Protein AF-A0A4S4LPN3-F1 (afdb_monomer)

Solvent-accessible surface area (backbone atoms only — not comparable to full-atom values): 10208 Å² total; per-residue (Å²): 136,87,69,95,68,47,37,68,48,79,47,74,40,92,51,98,85,58,69,56,60,71,68,60,44,55,58,39,59,76,31,17,88,43,27,28,34,43,34,41,30,50,56,50,60,43,65,66,49,50,32,54,38,42,59,41,24,56,46,23,29,34,42,35,42,30,38,64,47,86,53,55,87,42,41,51,58,47,31,49,42,55,28,42,68,78,74,64,97,70,76,96,63,73,78,80,28,39,27,46,38,34,24,35,42,34,45,39,66,81,57,60,34,76,81,62,36,58,62,67,64,56,55,22,50,44,40,42,36,49,26,53,21,51,46,32,28,46,50,53,24,53,52,34,60,73,64,47,85,87,60,86,67,57,46,29,62,75,46,79,46,69,54,68,91,38,53,76,61,47,69,79,54,25,46,66,29,40,53,52,42,53,48,50,62,75,80,100

Organism: NCBI:txid1095465

Structure (mmCIF, N/CA/C/O backbone):
data_AF-A0A4S4LPN3-F1
#
_entry.id   AF-A0A4S4LPN3-F1
#
loop_
_atom_site.group_PDB
_atom_site.id
_atom_site.type_symbol
_atom_site.label_atom_id
_atom_site.label_alt_id
_atom_site.label_comp_id
_atom_site.label_asym_id
_atom_site.label_entity_id
_atom_site.label_seq_id
_atom_site.pdbx_PDB_ins_code
_atom_site.Cartn_x
_atom_site.Cartn_y
_atom_site.Cartn_z
_atom_site.occupancy
_atom_site.B_iso_or_equiv
_atom_site.auth_seq_id
_atom_site.auth_comp_id
_atom_site.auth_asym_id
_atom_site.auth_atom_id
_atom_site.pdbx_PDB_model_num
ATOM 1 N N . MET A 1 1 ? -21.842 -19.334 -3.630 1.00 47.12 1 MET A N 1
ATOM 2 C CA . MET A 1 1 ? -21.242 -19.694 -2.327 1.00 47.12 1 MET A CA 1
ATOM 3 C C . MET A 1 1 ? -21.064 -18.397 -1.549 1.00 47.12 1 MET A C 1
ATOM 5 O O . MET A 1 1 ? -20.344 -17.537 -2.030 1.00 47.12 1 MET A O 1
ATOM 9 N N . VAL A 1 2 ? -21.789 -18.187 -0.447 1.00 50.47 2 VAL A N 1
ATOM 10 C CA . VAL A 1 2 ? -21.676 -16.960 0.368 1.00 50.47 2 VAL A CA 1
ATOM 11 C C . VAL A 1 2 ? -20.686 -17.265 1.485 1.00 50.47 2 VAL A C 1
ATOM 13 O O . VAL A 1 2 ? -20.959 -18.134 2.306 1.00 50.47 2 VAL A O 1
ATOM 16 N N . LEU A 1 3 ? -19.518 -16.621 1.487 1.00 60.59 3 LEU A N 1
ATOM 17 C CA . LEU A 1 3 ? -18.543 -16.720 2.576 1.00 60.59 3 LEU A CA 1
ATOM 18 C C . LEU A 1 3 ? -18.841 -15.574 3.550 1.00 60.59 3 LEU A C 1
ATOM 20 O O . LEU A 1 3 ? -18.358 -14.472 3.336 1.00 60.59 3 LEU A O 1
ATOM 24 N N . PRO A 1 4 ? -19.640 -15.758 4.612 1.00 67.44 4 PRO A N 1
ATOM 25 C CA . PRO A 1 4 ? -20.207 -14.621 5.337 1.00 67.44 4 PRO A CA 1
ATOM 26 C C . PRO A 1 4 ? -19.163 -13.721 6.018 1.00 67.44 4 PRO A C 1
ATOM 28 O O . PRO A 1 4 ? -19.506 -12.616 6.430 1.00 67.44 4 PRO A O 1
ATOM 31 N N . ARG A 1 5 ? -17.912 -14.183 6.186 1.00 83.19 5 ARG A N 1
ATOM 32 C CA . ARG A 1 5 ? -16.844 -13.466 6.903 1.00 83.19 5 ARG A CA 1
ATOM 33 C C . ARG A 1 5 ? -15.446 -13.805 6.389 1.00 83.19 5 ARG A C 1
ATOM 35 O O . ARG A 1 5 ? -14.612 -14.301 7.147 1.00 83.19 5 ARG A O 1
ATOM 42 N N . LEU A 1 6 ? -15.171 -13.566 5.109 1.00 89.62 6 LEU A N 1
ATOM 43 C CA . LEU A 1 6 ? -13.798 -13.702 4.624 1.00 89.62 6 LEU A CA 1
ATOM 44 C C . LEU A 1 6 ? -12.925 -12.593 5.235 1.00 89.62 6 LEU A C 1
ATOM 46 O O . LEU A 1 6 ? -13.125 -11.416 4.944 1.00 89.62 6 LEU A O 1
ATOM 50 N N . ARG A 1 7 ? -11.976 -12.977 6.097 1.00 93.62 7 ARG A N 1
ATOM 51 C CA . ARG A 1 7 ? -11.022 -12.054 6.747 1.00 93.62 7 ARG A CA 1
ATOM 52 C C . ARG A 1 7 ? -9.653 -12.039 6.083 1.00 93.62 7 ARG A C 1
ATOM 54 O O . ARG A 1 7 ? -8.922 -11.063 6.213 1.00 93.62 7 ARG A O 1
ATOM 61 N N . MET A 1 8 ? -9.317 -13.108 5.370 1.00 94.31 8 MET A N 1
ATOM 62 C CA . MET A 1 8 ? -8.036 -13.283 4.703 1.00 94.31 8 MET A CA 1
ATOM 63 C C . MET A 1 8 ? -8.269 -13.747 3.276 1.00 94.31 8 MET A C 1
ATOM 65 O O . MET A 1 8 ? -8.940 -14.753 3.059 1.00 94.31 8 MET A O 1
ATOM 69 N N . LEU A 1 9 ? -7.687 -13.026 2.326 1.00 91.56 9 LEU A N 1
ATOM 70 C CA . LEU A 1 9 ? -7.662 -13.406 0.926 1.00 91.56 9 LEU A CA 1
ATOM 71 C C . LEU A 1 9 ? -6.209 -13.455 0.465 1.00 91.56 9 LEU A C 1
ATOM 73 O O . LEU A 1 9 ? -5.482 -12.466 0.558 1.00 91.56 9 LEU A O 1
ATOM 77 N N . LYS A 1 10 ? -5.802 -14.620 -0.034 1.00 90.50 10 LYS A N 1
ATOM 78 C CA . LYS A 1 10 ? -4.519 -14.819 -0.697 1.00 90.50 10 LYS A CA 1
ATOM 79 C C . LYS A 1 10 ? -4.784 -15.191 -2.146 1.00 90.50 10 LYS A C 1
ATOM 81 O O . LYS A 1 10 ? -5.374 -16.235 -2.411 1.00 90.50 10 LYS A O 1
ATOM 86 N N . LEU A 1 11 ? -4.334 -14.341 -3.054 1.00 86.12 11 LEU A N 1
ATOM 87 C CA . LEU A 1 11 ? -4.379 -14.560 -4.489 1.00 86.12 11 LEU A CA 1
ATOM 88 C C . LEU A 1 11 ? -2.951 -14.801 -4.972 1.00 86.12 11 LEU A C 1
ATOM 90 O O . LEU A 1 11 ? -2.046 -14.001 -4.739 1.00 86.12 11 LEU A O 1
ATOM 94 N N . THR A 1 12 ? -2.731 -15.970 -5.564 1.00 83.44 12 THR A N 1
ATOM 95 C CA . THR A 1 12 ? -1.454 -16.355 -6.161 1.00 83.44 12 THR A CA 1
ATOM 96 C C . THR A 1 12 ? -1.752 -16.997 -7.498 1.00 83.44 12 THR A C 1
ATOM 98 O O . THR A 1 12 ? -2.261 -18.115 -7.539 1.00 83.44 12 THR A O 1
ATOM 101 N N . ILE A 1 13 ? -1.487 -16.273 -8.577 1.00 75.06 13 ILE A N 1
ATOM 102 C CA . ILE A 1 13 ? -1.730 -16.736 -9.942 1.00 75.06 13 ILE A CA 1
ATOM 103 C C . ILE A 1 13 ? -0.439 -16.524 -10.703 1.00 75.06 13 ILE A C 1
ATOM 105 O O . ILE A 1 13 ? 0.000 -15.399 -10.815 1.00 75.06 13 ILE A O 1
ATOM 109 N N . GLN A 1 14 ? 0.178 -17.593 -11.192 1.00 70.69 14 GLN A N 1
ATOM 110 C CA . GLN A 1 14 ? 1.392 -17.533 -12.008 1.00 70.69 14 GLN A CA 1
ATOM 111 C C . GLN A 1 14 ? 1.024 -17.891 -13.445 1.00 70.69 14 GLN A C 1
ATOM 113 O O . GLN A 1 14 ? 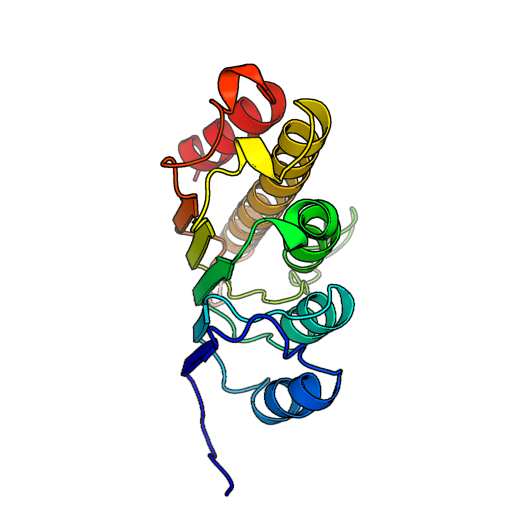1.335 -18.977 -13.925 1.00 70.69 14 GLN A O 1
ATOM 118 N N . VAL A 1 15 ? 0.250 -17.020 -14.093 1.00 68.69 15 VAL A N 1
ATOM 119 C CA . VAL A 1 15 ? -0.204 -17.233 -15.471 1.00 68.69 15 VAL A CA 1
ATOM 120 C C . VAL A 1 15 ? 0.086 -15.968 -16.266 1.00 68.69 15 VAL A C 1
ATOM 122 O O . VAL A 1 15 ? -0.556 -14.946 -16.062 1.00 68.69 15 VAL A O 1
ATOM 125 N N . GLU A 1 16 ? 1.055 -16.056 -17.175 1.00 65.00 16 GLU A N 1
ATOM 126 C CA . GLU A 1 16 ? 1.607 -14.924 -17.940 1.00 65.00 16 GLU A CA 1
ATOM 127 C C . GLU A 1 16 ? 0.614 -14.275 -18.921 1.00 65.00 16 GLU A C 1
ATOM 129 O O . GLU A 1 16 ? 0.875 -13.195 -19.436 1.00 65.00 16 GLU A O 1
ATOM 134 N N . SER A 1 17 ? -0.531 -14.910 -19.182 1.00 67.81 17 SER A N 1
ATOM 135 C CA . SER A 1 17 ? -1.512 -14.480 -20.188 1.00 67.81 17 SER A CA 1
ATOM 136 C C . SER A 1 17 ? -2.891 -14.130 -19.629 1.00 67.81 17 SER A C 1
ATOM 138 O O . SER A 1 17 ? -3.812 -13.853 -20.397 1.00 67.81 17 SER A O 1
ATOM 140 N N . TYR A 1 18 ? -3.065 -14.163 -18.308 1.00 68.94 18 TYR A N 1
ATOM 141 C CA . TYR A 1 18 ? -4.353 -13.905 -17.674 1.00 68.94 18 TYR A CA 1
ATOM 142 C C . TYR A 1 18 ? -4.285 -12.597 -16.905 1.00 68.94 18 TYR A C 1
ATOM 144 O O . TYR A 1 18 ? -3.642 -12.586 -15.870 1.00 68.94 18 TYR A O 1
ATOM 152 N N . SER A 1 19 ? -4.958 -11.536 -17.354 1.00 70.62 19 SER A N 1
ATOM 153 C CA . SER A 1 19 ? -5.180 -10.331 -16.550 1.00 70.62 19 SER A CA 1
ATOM 154 C C . SER A 1 19 ? -6.533 -10.397 -15.851 1.00 70.62 19 SER A C 1
ATOM 156 O O . SER A 1 19 ? -7.526 -10.865 -16.412 1.00 70.62 19 SER A O 1
ATOM 158 N N . TRP A 1 20 ? -6.584 -9.928 -14.606 1.00 74.44 20 TRP A N 1
ATOM 159 C CA . TRP A 1 20 ? -7.866 -9.707 -13.951 1.00 74.44 20 TRP A CA 1
ATOM 160 C C . TRP A 1 20 ? -8.569 -8.515 -14.597 1.00 74.44 20 TRP A C 1
ATOM 162 O O . TRP A 1 20 ? -7.998 -7.428 -14.685 1.00 74.44 20 TRP A O 1
ATOM 172 N N . ASP A 1 21 ? -9.815 -8.715 -15.013 1.00 74.56 21 ASP A N 1
ATOM 173 C CA . ASP A 1 21 ? -10.706 -7.617 -15.370 1.00 74.56 21 ASP A CA 1
ATOM 174 C C . ASP A 1 21 ? -11.340 -6.995 -14.109 1.00 74.56 21 ASP A C 1
ATOM 176 O O . ASP A 1 21 ? -11.152 -7.460 -12.977 1.00 74.56 21 ASP A O 1
ATOM 180 N N . ASP A 1 22 ? -12.145 -5.951 -14.297 1.00 76.81 22 ASP A N 1
ATOM 181 C CA . ASP A 1 22 ? -12.796 -5.229 -13.200 1.00 76.81 22 ASP A CA 1
ATOM 182 C C . ASP A 1 22 ? -13.789 -6.091 -12.398 1.00 76.81 22 ASP A C 1
ATOM 184 O O . ASP A 1 22 ? -14.264 -5.668 -11.339 1.00 76.81 22 ASP A O 1
ATOM 188 N N . SER A 1 23 ? -14.110 -7.315 -12.842 1.00 83.38 23 SER A N 1
ATOM 189 C CA . SER A 1 23 ? -15.002 -8.214 -12.103 1.00 83.38 23 SER A CA 1
ATOM 190 C C . SER A 1 23 ? -14.412 -8.641 -10.756 1.00 83.38 23 SER A C 1
ATOM 192 O O . SER A 1 23 ? -15.174 -8.862 -9.807 1.00 83.38 23 SER A O 1
ATOM 194 N N . ILE A 1 24 ? -13.078 -8.649 -10.604 1.00 83.75 24 ILE A N 1
ATOM 195 C CA . ILE A 1 24 ? -12.428 -8.929 -9.314 1.00 83.75 24 ILE A CA 1
ATOM 196 C C . ILE A 1 24 ? -12.860 -7.925 -8.233 1.00 83.75 24 ILE A C 1
ATOM 198 O O . ILE A 1 24 ? -12.998 -8.281 -7.061 1.00 83.75 24 ILE A O 1
ATOM 202 N N . ASN A 1 25 ? -13.203 -6.692 -8.617 1.00 84.50 25 ASN A N 1
ATOM 203 C CA . ASN A 1 25 ? -13.687 -5.678 -7.685 1.00 84.50 25 ASN A CA 1
ATOM 204 C C . ASN A 1 25 ? -15.025 -6.044 -7.036 1.00 84.50 25 ASN A C 1
ATOM 206 O O . ASN A 1 25 ? -15.320 -5.558 -5.943 1.00 84.50 25 ASN A O 1
ATOM 210 N N . GLN A 1 26 ? -15.821 -6.933 -7.638 1.00 87.56 26 GLN A N 1
ATOM 211 C CA . GLN A 1 26 ? -17.042 -7.445 -7.010 1.00 87.56 26 GLN A CA 1
ATOM 212 C C . GLN A 1 26 ? -16.722 -8.301 -5.778 1.00 87.56 26 GLN A C 1
ATOM 214 O O . GLN A 1 26 ? -17.435 -8.227 -4.776 1.00 87.56 26 GLN A O 1
ATOM 219 N N . VAL A 1 27 ? -15.614 -9.052 -5.813 1.00 87.12 27 VAL A N 1
ATOM 220 C CA . VAL A 1 27 ? -15.113 -9.830 -4.669 1.00 87.12 27 VAL A CA 1
ATOM 221 C C . VAL A 1 27 ? -14.744 -8.885 -3.525 1.00 87.12 27 VAL A C 1
ATOM 223 O O . VAL A 1 27 ? -15.171 -9.088 -2.387 1.00 87.12 27 VAL A O 1
ATOM 226 N N . PHE A 1 28 ? -14.023 -7.804 -3.830 1.00 88.81 28 PHE A N 1
ATOM 227 C CA . PHE A 1 28 ? -13.627 -6.806 -2.834 1.00 88.81 28 PHE A CA 1
ATOM 228 C C . PHE A 1 28 ? -14.803 -6.010 -2.287 1.00 88.81 28 PHE A C 1
ATOM 230 O O . PHE A 1 28 ? -14.865 -5.775 -1.084 1.00 88.81 28 PHE A O 1
ATOM 237 N N . THR A 1 29 ? -15.788 -5.671 -3.117 1.00 89.12 29 THR A N 1
ATOM 238 C CA . THR A 1 29 ? -17.033 -5.061 -2.640 1.00 89.12 29 THR A CA 1
ATOM 239 C C . THR A 1 29 ? -17.770 -5.992 -1.683 1.00 89.12 29 THR A C 1
ATOM 241 O O . THR A 1 29 ? -18.196 -5.550 -0.613 1.00 89.12 29 THR A O 1
ATOM 244 N N . HIS A 1 30 ? -17.884 -7.279 -2.026 1.00 89.31 30 HIS A N 1
ATOM 245 C CA . HIS A 1 30 ? -18.601 -8.256 -1.210 1.00 89.31 30 HIS A CA 1
ATOM 246 C C . HIS A 1 30 ? -17.942 -8.470 0.163 1.00 89.31 30 HIS A C 1
ATOM 248 O O . HIS A 1 30 ? -18.647 -8.610 1.162 1.00 89.31 30 HIS A O 1
ATOM 254 N N . PHE A 1 31 ? -16.607 -8.429 0.234 1.00 90.56 31 PHE A N 1
ATOM 255 C CA . PHE A 1 31 ? -15.846 -8.626 1.476 1.00 90.56 31 PHE A CA 1
ATOM 256 C C . PHE A 1 31 ? -15.289 -7.338 2.106 1.00 90.56 31 PHE A C 1
ATOM 258 O O . PHE A 1 31 ? -14.545 -7.415 3.083 1.00 90.56 31 PHE A O 1
ATOM 265 N N . SER A 1 32 ? -15.665 -6.160 1.603 1.00 89.81 32 SER A N 1
ATOM 266 C CA . SER A 1 32 ? -15.174 -4.838 2.045 1.00 89.81 32 SER A CA 1
ATOM 267 C C . SER A 1 32 ? -15.191 -4.649 3.567 1.00 89.81 32 SER A C 1
ATOM 269 O O . SER A 1 32 ? -14.240 -4.157 4.179 1.00 89.81 32 SER A O 1
ATOM 271 N N . ASN A 1 33 ? -16.263 -5.114 4.208 1.00 87.94 33 ASN A N 1
ATOM 272 C CA . A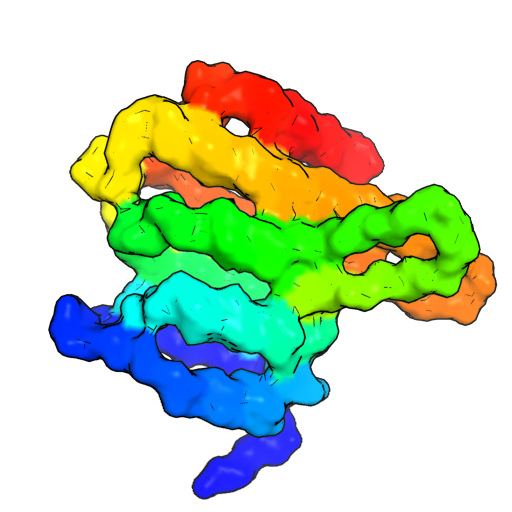SN A 1 33 ? -16.473 -4.955 5.644 1.00 87.94 33 ASN A CA 1
ATOM 273 C C . ASN A 1 33 ? -15.821 -6.045 6.507 1.00 87.94 33 ASN A C 1
ATOM 275 O O . ASN A 1 33 ? -15.837 -5.929 7.731 1.00 87.94 33 ASN A O 1
ATOM 279 N N . THR A 1 34 ? -15.257 -7.096 5.910 1.00 92.06 34 THR A N 1
ATOM 280 C CA . THR A 1 34 ? -14.707 -8.241 6.656 1.00 92.06 34 THR A CA 1
ATOM 281 C C . THR A 1 34 ? -13.236 -8.495 6.379 1.00 92.06 34 THR A C 1
ATOM 283 O O . THR A 1 34 ? -12.569 -9.088 7.224 1.00 92.06 34 THR A O 1
ATOM 286 N N . LEU A 1 35 ? -12.725 -8.071 5.223 1.00 93.31 35 LEU A N 1
ATOM 287 C CA . LEU A 1 35 ? -11.366 -8.375 4.809 1.00 93.31 35 LEU A CA 1
ATOM 288 C C . LEU A 1 35 ? -10.347 -7.540 5.595 1.00 93.31 35 LEU A C 1
ATOM 290 O O . LEU A 1 35 ? -10.373 -6.312 5.581 1.00 93.31 35 LEU A O 1
ATOM 294 N N . GLU A 1 36 ? -9.437 -8.234 6.273 1.00 94.44 36 GLU A N 1
ATOM 295 C CA . GLU A 1 36 ? -8.396 -7.650 7.125 1.00 94.44 36 GLU A CA 1
ATOM 296 C C . GLU A 1 36 ? -6.986 -7.955 6.607 1.00 94.44 36 GLU A C 1
ATOM 298 O O . GLU A 1 36 ? -6.047 -7.205 6.881 1.00 94.44 36 GLU A O 1
ATOM 303 N N . HIS A 1 37 ? -6.831 -9.048 5.859 1.00 94.81 37 HIS A N 1
ATOM 304 C CA . HIS A 1 37 ? -5.559 -9.504 5.318 1.00 94.81 37 HIS A CA 1
ATOM 305 C C . HIS A 1 37 ? -5.688 -9.740 3.819 1.00 94.81 37 HIS A C 1
ATOM 307 O O . HIS A 1 37 ? -6.522 -10.537 3.379 1.00 94.81 37 HIS A O 1
ATOM 313 N N . LEU A 1 38 ? -4.826 -9.081 3.055 1.00 92.50 38 LEU A N 1
ATOM 314 C CA . LEU A 1 38 ? -4.752 -9.225 1.614 1.00 92.50 38 LEU A CA 1
ATOM 315 C C . LEU A 1 38 ? -3.334 -9.607 1.210 1.00 92.50 38 LEU A C 1
ATOM 317 O O . LEU A 1 38 ? -2.361 -8.967 1.605 1.00 92.50 38 LEU A O 1
ATOM 321 N N . THR A 1 39 ? -3.207 -10.674 0.435 1.00 90.75 39 THR A N 1
ATOM 322 C CA . THR A 1 39 ? -1.943 -11.065 -0.181 1.00 90.75 39 THR A CA 1
ATOM 323 C C . THR A 1 39 ? -2.148 -11.261 -1.667 1.00 90.75 39 THR A C 1
ATOM 325 O O . THR A 1 39 ? -2.970 -12.082 -2.065 1.00 90.75 39 THR A O 1
ATOM 328 N N . PHE A 1 40 ? -1.361 -10.548 -2.461 1.00 85.69 40 PHE A N 1
ATOM 329 C CA . PHE A 1 40 ? -1.227 -10.753 -3.893 1.00 85.69 40 PHE A CA 1
ATOM 330 C C . PHE A 1 40 ? 0.171 -11.244 -4.202 1.00 85.69 40 PHE A C 1
ATOM 332 O O . PHE A 1 40 ? 1.147 -10.660 -3.743 1.00 85.69 40 PHE A O 1
ATOM 339 N N . ALA A 1 41 ? 0.251 -12.329 -4.959 1.00 82.19 41 ALA A N 1
ATOM 340 C CA . ALA A 1 41 ? 1.493 -12.851 -5.494 1.00 82.19 41 ALA A CA 1
ATOM 341 C C . ALA A 1 41 ? 1.310 -13.155 -6.984 1.00 82.19 41 ALA A C 1
ATOM 343 O O . ALA A 1 41 ? 0.365 -13.860 -7.350 1.00 82.19 41 ALA A O 1
ATOM 344 N N . TYR A 1 42 ? 2.190 -12.621 -7.830 1.00 75.81 42 TYR A N 1
ATOM 345 C CA . TYR A 1 42 ? 2.254 -12.869 -9.277 1.00 75.81 42 TYR A CA 1
ATOM 346 C C . TYR A 1 42 ? 0.969 -12.557 -10.059 1.00 75.81 42 TYR A C 1
ATOM 348 O O . TYR A 1 42 ? 0.860 -12.903 -11.225 1.00 75.81 42 TYR A O 1
ATOM 356 N N . SER A 1 43 ? -0.015 -11.914 -9.431 1.00 70.12 43 SER A N 1
ATOM 357 C CA . SER A 1 43 ? -1.346 -11.732 -10.002 1.00 70.12 43 SER A CA 1
ATOM 358 C C . SER A 1 43 ? -1.395 -10.410 -10.768 1.00 70.12 43 SER A C 1
ATOM 360 O O . SER A 1 43 ? -1.342 -9.365 -10.117 1.00 70.12 43 SER A O 1
ATOM 362 N N . PRO A 1 44 ? -1.525 -10.428 -12.102 1.00 71.56 44 PRO A N 1
ATOM 363 C CA . PRO A 1 44 ? -1.604 -9.207 -12.897 1.00 71.56 44 PRO A CA 1
ATOM 364 C C . PRO A 1 44 ? -2.977 -8.555 -12.697 1.00 71.56 44 PRO A C 1
ATOM 366 O O . PRO A 1 44 ? -3.994 -8.950 -13.276 1.00 71.56 44 PRO A O 1
ATOM 369 N N . LEU A 1 45 ? -3.013 -7.581 -11.795 1.00 74.69 45 LEU A N 1
ATOM 370 C CA . LEU A 1 45 ? -4.109 -6.631 -11.671 1.00 74.69 45 LEU A CA 1
ATOM 371 C C . LEU A 1 45 ? -3.801 -5.443 -12.574 1.00 74.69 45 LEU A C 1
ATOM 373 O O . LEU A 1 45 ? -2.667 -4.971 -12.587 1.00 74.69 45 LEU A O 1
ATOM 377 N N . SER A 1 46 ? -4.805 -4.918 -13.272 1.00 78.81 46 SER A N 1
ATOM 378 C CA . SER A 1 46 ? -4.660 -3.588 -13.860 1.00 78.81 46 SER A CA 1
ATOM 379 C C . SER A 1 46 ? -4.466 -2.544 -12.753 1.00 78.81 46 SER A C 1
ATOM 381 O O . SER A 1 46 ? -4.976 -2.705 -11.636 1.00 78.81 46 SER A O 1
ATOM 383 N N . ARG A 1 47 ? -3.783 -1.441 -13.078 1.00 80.19 47 ARG A N 1
ATOM 384 C CA . ARG A 1 47 ? -3.631 -0.267 -12.205 1.00 80.19 47 ARG A CA 1
ATOM 385 C C . ARG A 1 47 ? -4.948 0.151 -11.550 1.00 80.19 47 ARG A C 1
ATOM 387 O O . ARG A 1 47 ? -5.053 0.221 -10.327 1.00 80.19 47 ARG A O 1
ATOM 394 N N . GLN A 1 48 ? -5.978 0.353 -12.375 1.00 83.38 48 GLN A N 1
ATOM 395 C CA . GLN A 1 48 ? -7.295 0.792 -11.921 1.00 83.38 48 GLN A CA 1
ATOM 396 C C . GLN A 1 48 ? -7.946 -0.233 -10.988 1.00 83.38 48 GLN A C 1
ATOM 398 O O . GLN A 1 48 ? -8.498 0.147 -9.958 1.00 83.38 48 GLN A O 1
ATOM 403 N N . ALA A 1 49 ? -7.851 -1.531 -11.299 1.00 82.88 49 ALA A N 1
ATOM 404 C CA . ALA A 1 49 ? -8.399 -2.572 -10.437 1.00 82.88 49 ALA A CA 1
ATOM 405 C C . ALA A 1 49 ? -7.686 -2.616 -9.077 1.00 82.88 49 ALA A C 1
ATOM 407 O O . ALA A 1 49 ? -8.342 -2.791 -8.051 1.00 82.88 49 ALA A O 1
ATOM 408 N N . ALA A 1 50 ? -6.365 -2.406 -9.043 1.00 84.38 50 ALA A N 1
ATOM 409 C CA . ALA A 1 50 ? -5.608 -2.327 -7.798 1.00 84.38 50 ALA A CA 1
ATOM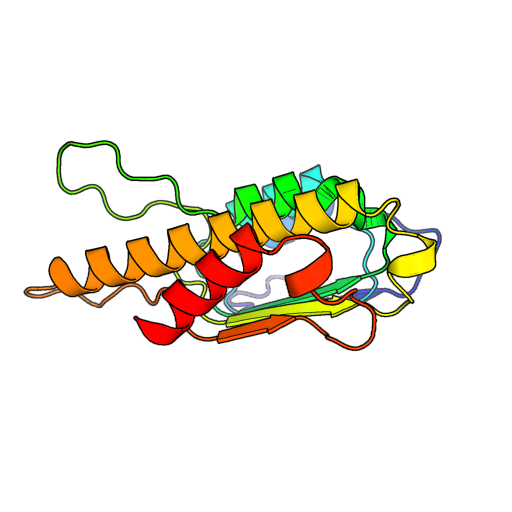 410 C C . ALA A 1 50 ? -6.029 -1.116 -6.944 1.00 84.38 50 ALA A C 1
ATOM 412 O O . ALA A 1 50 ? -6.301 -1.273 -5.751 1.00 84.38 50 ALA A O 1
ATOM 413 N N . VAL A 1 51 ? -6.147 0.070 -7.548 1.00 87.19 51 VAL A N 1
ATOM 414 C CA . VAL A 1 51 ? -6.589 1.299 -6.864 1.00 87.19 51 VAL A CA 1
ATOM 415 C C . VAL A 1 51 ? -8.024 1.165 -6.344 1.00 87.19 51 VAL A C 1
ATOM 417 O O . VAL A 1 51 ? -8.290 1.418 -5.165 1.00 87.19 51 VAL A O 1
ATOM 420 N N . ASP A 1 52 ? -8.953 0.707 -7.183 1.00 87.88 52 ASP A N 1
ATOM 421 C CA . ASP A 1 52 ? -10.359 0.508 -6.814 1.00 87.88 52 ASP A CA 1
ATOM 422 C C . ASP A 1 52 ? -10.517 -0.494 -5.676 1.00 87.88 52 ASP A C 1
ATOM 424 O O . ASP A 1 52 ? -11.305 -0.278 -4.750 1.00 87.88 52 ASP A O 1
ATOM 428 N N . MET A 1 53 ? -9.761 -1.589 -5.733 1.00 88.69 53 MET A N 1
ATOM 429 C CA . MET A 1 53 ? -9.707 -2.572 -4.667 1.00 88.69 53 MET A CA 1
ATOM 430 C C . MET A 1 53 ? -9.257 -1.927 -3.358 1.00 88.69 53 MET A C 1
ATOM 432 O O . MET A 1 53 ? -9.947 -2.076 -2.351 1.00 88.69 53 MET A O 1
ATOM 436 N N . LEU A 1 54 ? -8.123 -1.219 -3.345 1.00 89.50 54 LEU A N 1
ATOM 437 C CA . LEU A 1 54 ? -7.601 -0.597 -2.126 1.00 89.50 54 LEU A CA 1
ATOM 438 C C . LEU A 1 54 ? -8.612 0.392 -1.538 1.00 89.50 54 LEU A C 1
ATOM 440 O O . LEU A 1 54 ? -8.914 0.324 -0.347 1.00 89.50 54 LEU A O 1
ATOM 444 N N . ASN A 1 55 ? -9.269 1.194 -2.370 1.00 88.75 55 ASN A N 1
ATOM 445 C CA . ASN A 1 55 ? -10.308 2.121 -1.922 1.00 88.75 55 ASN A CA 1
ATOM 446 C C . ASN A 1 55 ? -11.528 1.437 -1.270 1.00 88.75 55 ASN A C 1
ATOM 448 O O . ASN A 1 55 ? -12.240 2.058 -0.480 1.00 88.75 55 ASN A O 1
ATOM 452 N N . ARG A 1 56 ? -11.766 0.147 -1.538 1.00 89.62 56 ARG A N 1
ATOM 453 C CA . ARG A 1 56 ? -12.918 -0.620 -1.025 1.00 89.62 56 ARG A CA 1
ATOM 454 C C . ARG A 1 56 ? -12.631 -1.418 0.245 1.00 89.62 56 ARG A C 1
ATOM 456 O O . ARG A 1 56 ? -13.530 -2.104 0.729 1.00 89.62 56 ARG A O 1
ATOM 463 N N . LEU A 1 57 ? -11.420 -1.355 0.802 1.00 90.69 57 LEU A N 1
ATOM 464 C CA . LEU A 1 57 ? -11.000 -2.203 1.926 1.00 90.69 57 LEU A CA 1
ATOM 465 C C . LEU A 1 57 ? -10.738 -1.404 3.219 1.00 90.69 57 LEU A C 1
ATOM 467 O O . LEU A 1 57 ? -9.595 -1.316 3.682 1.00 90.69 57 LEU A O 1
ATOM 471 N N . PRO A 1 58 ? -11.776 -0.841 3.869 1.00 88.75 58 PRO A N 1
ATOM 472 C CA . PRO A 1 58 ? -11.617 -0.008 5.065 1.00 88.75 58 PRO A CA 1
ATOM 473 C C . PRO A 1 58 ? -11.109 -0.778 6.296 1.00 88.75 58 PRO A C 1
ATOM 475 O O . PRO A 1 58 ? -10.605 -0.178 7.246 1.00 88.75 58 PRO A O 1
ATOM 478 N N . ASN A 1 59 ? -11.241 -2.108 6.307 1.00 89.69 59 ASN A N 1
ATOM 479 C CA . ASN A 1 59 ? -10.790 -2.953 7.413 1.00 89.69 59 ASN A CA 1
ATOM 480 C C . ASN A 1 59 ? -9.422 -3.601 7.189 1.00 89.69 59 ASN A C 1
ATOM 482 O O . ASN A 1 59 ? -8.965 -4.330 8.070 1.00 89.69 59 ASN A O 1
ATOM 486 N N . LEU A 1 60 ? -8.759 -3.313 6.065 1.00 91.94 60 LEU A N 1
ATOM 487 C CA . LEU A 1 60 ? -7.453 -3.874 5.747 1.00 91.94 60 LEU A CA 1
ATOM 488 C C . LEU A 1 60 ? -6.419 -3.468 6.803 1.00 91.94 60 LEU A C 1
ATOM 490 O O . LEU A 1 60 ? -6.228 -2.285 7.070 1.00 91.94 60 LEU A O 1
ATOM 494 N N . ARG A 1 61 ? -5.760 -4.466 7.393 1.00 92.75 61 ARG A N 1
ATOM 495 C CA . ARG A 1 61 ? -4.700 -4.321 8.404 1.00 92.75 61 ARG A CA 1
ATOM 496 C C . ARG A 1 61 ? -3.348 -4.780 7.894 1.00 92.75 61 ARG A C 1
ATOM 498 O O . ARG A 1 61 ? -2.325 -4.236 8.300 1.00 92.75 61 ARG A O 1
ATOM 505 N N . ASN A 1 62 ? -3.356 -5.799 7.041 1.00 94.12 62 ASN A N 1
ATOM 506 C CA . ASN A 1 62 ? -2.159 -6.434 6.520 1.00 94.12 62 ASN A CA 1
ATOM 507 C C . ASN A 1 62 ? -2.265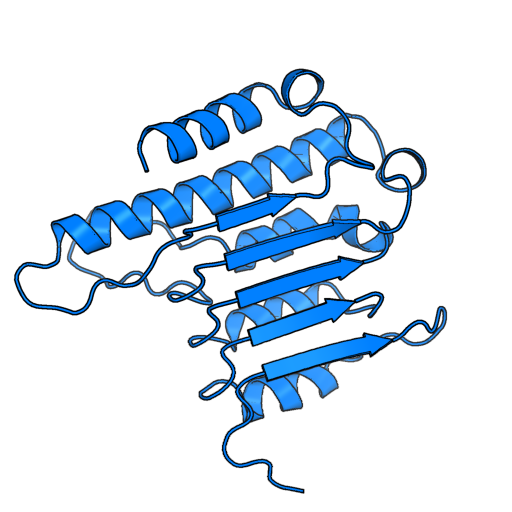 -6.532 5.006 1.00 94.12 62 ASN A C 1
ATOM 509 O O . ASN A 1 62 ? -3.210 -7.132 4.491 1.00 94.12 62 ASN A O 1
ATOM 513 N N . MET A 1 63 ? -1.268 -5.997 4.319 1.00 93.00 63 MET A N 1
ATOM 514 C CA . MET A 1 63 ? -1.129 -6.107 2.880 1.00 93.00 63 MET A CA 1
ATOM 515 C C . MET A 1 63 ? 0.233 -6.704 2.553 1.00 93.00 63 MET A C 1
ATOM 517 O O . MET A 1 63 ? 1.258 -6.255 3.059 1.00 93.00 63 MET A O 1
ATOM 521 N N . SER A 1 64 ? 0.240 -7.710 1.690 1.00 90.62 64 SER A N 1
ATOM 522 C CA . SER A 1 64 ? 1.457 -8.219 1.073 1.00 90.62 64 SER A CA 1
ATOM 523 C C . SER A 1 64 ? 1.267 -8.216 -0.431 1.00 90.62 64 SER A C 1
ATOM 525 O O . SER A 1 64 ? 0.328 -8.828 -0.933 1.00 90.62 64 SER A O 1
ATOM 527 N N . PHE A 1 65 ? 2.165 -7.554 -1.138 1.00 86.12 65 PHE A N 1
ATOM 528 C CA . PHE A 1 65 ? 2.226 -7.571 -2.584 1.00 86.12 65 PHE A CA 1
ATOM 529 C C . PHE A 1 65 ? 3.544 -8.203 -3.011 1.00 86.12 65 PHE A C 1
ATOM 531 O O . PHE A 1 65 ? 4.603 -7.858 -2.492 1.00 86.12 65 PHE A O 1
ATOM 538 N N . SER A 1 66 ? 3.455 -9.165 -3.913 1.00 80.38 66 SER A N 1
ATOM 539 C CA . SER A 1 66 ? 4.573 -9.784 -4.600 1.00 80.38 66 SER A CA 1
ATOM 540 C C . SER A 1 66 ? 4.208 -9.810 -6.074 1.00 80.38 66 SER A C 1
ATOM 542 O O . SER A 1 66 ? 3.208 -10.412 -6.454 1.00 80.38 66 SER A O 1
ATOM 544 N N . GLY A 1 67 ? 4.950 -9.097 -6.903 1.00 68.00 67 GLY A N 1
ATOM 545 C CA . GLY A 1 67 ? 4.595 -8.934 -8.307 1.00 68.00 67 GLY A CA 1
ATOM 546 C C . GLY A 1 67 ? 5.815 -8.898 -9.199 1.00 68.00 67 GLY A C 1
ATOM 547 O O . GLY A 1 67 ? 6.948 -8.818 -8.718 1.00 68.00 67 GLY A O 1
ATOM 548 N N . ARG A 1 68 ? 5.533 -8.974 -10.498 1.00 61.88 68 ARG A N 1
ATOM 549 C CA . ARG A 1 68 ? 6.498 -8.673 -11.547 1.00 61.88 68 ARG A CA 1
ATOM 550 C C . ARG A 1 68 ? 6.653 -7.151 -11.652 1.00 61.88 68 ARG A C 1
ATOM 552 O O . ARG A 1 68 ? 5.884 -6.386 -11.064 1.00 61.88 68 ARG A O 1
ATOM 559 N N . SER A 1 69 ? 7.708 -6.730 -12.327 1.00 55.62 69 SER A N 1
ATOM 560 C CA . SER A 1 69 ? 8.134 -5.333 -12.458 1.00 55.62 69 SER A CA 1
ATOM 561 C C . SER A 1 69 ? 7.288 -4.523 -13.437 1.00 55.62 69 SER A C 1
ATOM 563 O O . SER A 1 69 ? 7.440 -3.312 -13.499 1.00 55.62 69 SER A O 1
ATOM 565 N N . ASP A 1 70 ? 6.355 -5.148 -14.149 1.00 54.47 70 ASP A N 1
ATOM 566 C CA . ASP A 1 70 ? 5.406 -4.487 -15.050 1.00 54.47 70 ASP A CA 1
ATOM 567 C C . ASP A 1 70 ? 4.508 -3.456 -14.346 1.00 54.47 70 ASP A C 1
ATOM 569 O O . ASP A 1 70 ? 4.069 -2.492 -14.965 1.00 54.47 70 ASP A O 1
ATOM 573 N N . LEU A 1 71 ? 4.300 -3.596 -13.034 1.00 54.28 71 LEU A N 1
ATOM 574 C CA . LEU A 1 71 ? 3.594 -2.608 -12.211 1.00 54.28 71 LEU A CA 1
ATOM 575 C C . LEU A 1 71 ? 4.467 -1.424 -11.767 1.00 54.28 71 LEU A C 1
ATOM 577 O O . LEU A 1 71 ? 3.974 -0.549 -11.063 1.00 54.28 71 LEU A O 1
ATOM 581 N N . ALA A 1 72 ? 5.751 -1.379 -12.130 1.00 55.22 72 ALA A N 1
ATOM 582 C CA . ALA A 1 72 ? 6.696 -0.337 -11.722 1.00 55.22 72 ALA A CA 1
ATOM 583 C C . ALA A 1 72 ? 6.201 1.092 -11.979 1.00 55.22 72 ALA A C 1
ATOM 585 O O . ALA A 1 72 ? 6.270 1.937 -11.087 1.00 55.22 72 ALA A O 1
ATOM 586 N N . GLU A 1 73 ? 5.671 1.332 -13.179 1.00 62.16 73 GLU A N 1
ATOM 587 C CA . GLU A 1 73 ? 5.141 2.634 -13.608 1.00 62.16 73 GLU A CA 1
ATOM 588 C C . GLU A 1 73 ? 3.829 3.001 -12.893 1.00 62.16 73 GLU A C 1
ATOM 590 O O . GLU A 1 73 ? 3.429 4.163 -12.860 1.00 62.16 73 GLU A O 1
ATOM 595 N N . ASP A 1 74 ? 3.177 2.016 -12.276 1.00 74.06 74 ASP A N 1
ATOM 596 C CA . ASP A 1 74 ? 1.842 2.120 -11.690 1.00 74.06 74 ASP A CA 1
ATOM 597 C C . ASP A 1 74 ? 1.880 2.374 -10.176 1.00 74.06 74 ASP A C 1
ATOM 599 O O . ASP A 1 74 ? 0.847 2.646 -9.553 1.00 74.06 74 ASP A O 1
ATOM 603 N N . TRP A 1 75 ? 3.062 2.281 -9.556 1.00 79.75 75 TRP A N 1
ATOM 604 C CA . TRP A 1 75 ? 3.179 2.360 -8.102 1.00 79.75 75 TRP A CA 1
ATOM 605 C C . TRP A 1 75 ? 2.864 3.728 -7.530 1.00 79.75 75 TRP A C 1
ATOM 607 O O . TRP A 1 75 ? 2.413 3.769 -6.391 1.00 79.75 75 TRP A O 1
ATOM 617 N N . ASP A 1 76 ? 3.047 4.820 -8.271 1.00 82.75 76 ASP A N 1
ATOM 618 C CA . ASP A 1 76 ? 2.667 6.147 -7.774 1.00 82.75 76 ASP A CA 1
ATOM 619 C C . ASP A 1 76 ? 1.167 6.198 -7.441 1.00 82.75 76 ASP A C 1
ATOM 621 O O . ASP A 1 76 ? 0.778 6.565 -6.334 1.00 82.75 76 ASP A O 1
ATOM 625 N N . GLU A 1 77 ? 0.315 5.688 -8.333 1.00 85.31 77 GLU A N 1
ATOM 626 C CA . GLU A 1 77 ? -1.132 5.642 -8.105 1.00 85.31 77 GLU A CA 1
ATOM 627 C C . GLU A 1 77 ? -1.521 4.640 -7.010 1.00 85.31 77 GLU A C 1
ATOM 629 O O . GLU A 1 77 ? -2.378 4.935 -6.173 1.00 85.31 77 GLU A O 1
ATOM 634 N N . ILE A 1 78 ? -0.874 3.470 -6.965 1.00 86.62 78 ILE A N 1
ATOM 635 C CA . ILE A 1 78 ? -1.128 2.459 -5.925 1.00 86.62 78 ILE A CA 1
ATOM 636 C C . ILE A 1 78 ? -0.728 2.994 -4.542 1.00 86.62 78 ILE A C 1
ATOM 638 O O . ILE A 1 78 ? -1.477 2.851 -3.574 1.00 86.62 78 ILE A O 1
ATOM 642 N N . LEU A 1 79 ? 0.441 3.627 -4.427 1.00 88.50 79 LEU A N 1
ATOM 643 C CA . LEU A 1 79 ? 0.925 4.239 -3.189 1.00 88.50 79 LEU A CA 1
ATOM 644 C C . LEU A 1 79 ? 0.105 5.482 -2.832 1.00 88.50 79 LEU A C 1
ATOM 646 O O . LEU A 1 79 ? -0.174 5.707 -1.653 1.00 88.50 79 LEU A O 1
ATOM 650 N N . GLY A 1 80 ? -0.370 6.229 -3.827 1.00 88.12 80 GLY A N 1
ATOM 651 C CA . GLY A 1 80 ? -1.351 7.299 -3.675 1.00 88.12 80 GLY A CA 1
ATOM 652 C C . GLY A 1 80 ? -2.660 6.796 -3.062 1.00 88.12 80 GLY A C 1
ATOM 653 O O . GLY A 1 80 ? -3.136 7.363 -2.081 1.00 88.12 80 GLY A O 1
ATOM 654 N N . ALA A 1 81 ? -3.181 5.659 -3.533 1.00 87.19 81 ALA A N 1
ATOM 655 C CA . ALA A 1 81 ? -4.347 4.987 -2.952 1.00 87.19 81 ALA A CA 1
ATOM 656 C C . ALA A 1 81 ? -4.088 4.411 -1.549 1.00 87.19 81 ALA A C 1
ATOM 658 O O . ALA A 1 81 ? -5.023 4.036 -0.852 1.00 87.19 81 ALA A O 1
ATOM 659 N N . LEU A 1 82 ? -2.833 4.339 -1.105 1.00 88.69 82 LEU A N 1
ATOM 660 C CA . LEU A 1 82 ? -2.461 4.009 0.270 1.00 88.69 82 LEU A CA 1
ATOM 661 C C . LEU A 1 82 ? -2.093 5.252 1.088 1.00 88.69 82 LEU A C 1
ATOM 663 O O . LEU A 1 82 ? -1.822 5.122 2.281 1.00 88.69 82 LEU A O 1
ATOM 667 N N . THR A 1 83 ? -2.061 6.437 0.495 1.00 88.69 83 THR A N 1
ATOM 668 C CA . THR A 1 83 ? -1.701 7.676 1.179 1.00 88.69 83 THR A CA 1
ATOM 669 C C . THR A 1 83 ? -2.941 8.249 1.852 1.00 88.69 83 THR A C 1
ATOM 671 O O . THR A 1 83 ? -4.000 8.387 1.242 1.00 88.69 83 THR A O 1
ATOM 674 N N . LEU A 1 84 ? -2.839 8.578 3.140 1.00 84.19 84 LEU A N 1
ATOM 675 C CA . LEU A 1 84 ? -3.940 9.229 3.843 1.00 84.19 84 LEU A CA 1
ATOM 676 C C . LEU A 1 84 ? -4.008 10.693 3.374 1.00 84.19 84 LEU A C 1
ATOM 678 O O . LEU A 1 84 ? -2.974 11.373 3.368 1.00 84.19 84 LEU A O 1
ATOM 682 N N . PRO A 1 85 ? -5.189 11.198 2.980 1.00 72.81 85 PRO A N 1
ATOM 683 C CA . PRO A 1 85 ? -5.330 12.596 2.612 1.00 72.81 85 PRO A CA 1
ATOM 684 C C . PRO A 1 85 ? -4.986 13.457 3.828 1.00 72.81 85 PRO A C 1
ATOM 686 O O . PRO A 1 85 ? -5.464 13.202 4.936 1.00 72.81 85 PRO A O 1
ATOM 689 N N . SER A 1 86 ? -4.133 14.467 3.636 1.00 60.97 86 SER A N 1
ATOM 690 C CA . SER A 1 86 ? -3.848 15.424 4.703 1.00 60.97 86 SER A CA 1
A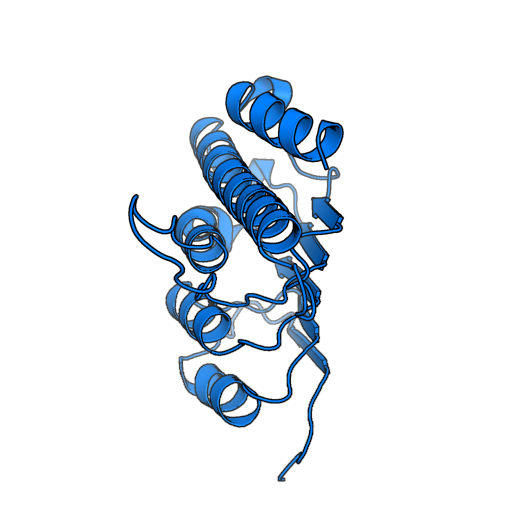TOM 691 C C . SER A 1 86 ? -5.155 16.113 5.074 1.00 60.97 86 SER A C 1
ATOM 693 O O . SER A 1 86 ? -5.765 16.764 4.226 1.00 60.97 86 SER A O 1
ATOM 695 N N . ALA A 1 87 ? -5.575 15.995 6.334 1.00 52.69 87 ALA A N 1
ATOM 696 C CA . ALA A 1 87 ? -6.632 16.843 6.860 1.00 52.69 87 ALA A CA 1
ATOM 697 C C . ALA A 1 87 ? -6.176 18.293 6.655 1.00 52.69 87 ALA A C 1
ATOM 699 O O . ALA A 1 87 ? -5.134 18.704 7.173 1.00 52.69 87 ALA A O 1
ATOM 700 N N . GLY A 1 88 ? -6.882 19.032 5.800 1.00 45.81 88 GLY A N 1
ATOM 701 C CA . GLY A 1 88 ? -6.629 20.454 5.615 1.00 45.81 88 GLY A CA 1
ATOM 702 C C . GLY A 1 88 ? -6.706 21.166 6.965 1.00 45.81 88 GLY A C 1
ATOM 703 O O . GLY A 1 88 ? -7.418 20.724 7.865 1.00 45.81 88 GLY A O 1
ATOM 704 N N . ASN A 1 89 ? -5.945 22.249 7.115 1.00 42.19 89 ASN A N 1
ATOM 705 C CA . ASN A 1 89 ? -5.931 23.082 8.316 1.00 42.19 89 ASN A CA 1
ATOM 706 C C . ASN A 1 89 ? -7.359 23.512 8.702 1.00 42.19 89 ASN A C 1
ATOM 708 O O . ASN A 1 89 ? -7.870 24.496 8.173 1.00 42.19 89 ASN A O 1
ATOM 712 N N . GLY A 1 90 ? -8.001 22.789 9.619 1.00 41.97 90 GLY A N 1
ATOM 713 C CA . GLY A 1 90 ? -9.311 23.155 10.149 1.00 41.97 90 GLY A CA 1
ATOM 714 C C . GLY A 1 90 ? -10.185 21.955 10.502 1.00 41.97 90 GLY A C 1
ATOM 715 O O . GLY A 1 90 ? -10.789 21.352 9.627 1.00 41.97 90 GLY A O 1
ATOM 716 N N . ASN A 1 91 ? -10.313 21.714 11.808 1.00 41.19 91 ASN A N 1
ATOM 717 C CA . ASN A 1 91 ? -11.324 20.896 12.489 1.00 41.19 91 ASN A CA 1
ATOM 718 C C . ASN A 1 91 ? -11.333 19.380 12.230 1.00 41.19 91 ASN A C 1
ATOM 720 O O . ASN A 1 91 ? -11.807 18.910 11.206 1.00 41.19 91 ASN A O 1
ATOM 724 N N . GLU A 1 92 ? -10.898 18.638 13.258 1.00 46.47 92 GLU A N 1
ATOM 725 C CA . GLU A 1 92 ? -11.430 17.346 13.743 1.00 46.47 92 GLU A CA 1
ATOM 726 C C . GLU A 1 92 ? -12.106 16.400 12.732 1.00 46.47 92 GLU A C 1
ATOM 728 O O . GLU A 1 92 ? -13.147 15.802 13.012 1.00 46.47 92 GLU A O 1
ATOM 733 N N . GLN A 1 93 ? -11.515 16.192 11.560 1.00 43.81 93 GLN A N 1
ATOM 734 C CA . GLN A 1 93 ? -11.977 15.157 10.650 1.00 43.81 93 GLN A CA 1
ATOM 735 C C . GLN A 1 93 ? -11.062 13.951 10.749 1.00 43.81 93 GLN A C 1
ATOM 737 O O . GLN A 1 93 ? -9.901 13.967 10.350 1.00 43.81 93 GLN A O 1
ATOM 742 N N . SER A 1 94 ? -11.651 12.909 11.344 1.00 50.47 94 SER A N 1
ATOM 743 C CA . SER A 1 94 ? -11.232 11.513 11.283 1.00 50.47 94 SER A CA 1
ATOM 744 C C . SER A 1 94 ? -10.456 11.250 10.002 1.00 50.47 94 SER A C 1
ATOM 746 O O . SER A 1 94 ? -10.961 11.542 8.916 1.00 50.47 94 SER A O 1
ATOM 748 N N . VAL A 1 95 ? -9.253 10.694 10.141 1.00 53.28 95 VAL A N 1
ATOM 749 C CA . VAL A 1 95 ? -8.409 10.268 9.025 1.00 53.28 95 VAL A CA 1
ATOM 750 C C . VAL A 1 95 ? -9.204 9.262 8.181 1.00 53.28 95 VAL A C 1
ATOM 752 O O . VAL A 1 95 ? -9.231 8.066 8.460 1.00 53.28 95 VAL A O 1
ATOM 755 N N . SER A 1 96 ? -9.934 9.770 7.191 1.00 58.69 96 SER A N 1
ATOM 756 C CA . SER A 1 96 ? -10.840 9.025 6.315 1.00 58.69 96 SER A CA 1
ATOM 757 C C . SER A 1 96 ? -10.133 8.776 4.992 1.00 58.69 96 SER A C 1
ATOM 759 O O . SER A 1 96 ? -10.582 9.161 3.920 1.00 58.69 96 SER A O 1
ATOM 761 N N . GLY A 1 97 ? -8.954 8.167 5.093 1.00 65.31 97 GLY A N 1
ATOM 762 C CA . GLY A 1 97 ? -8.251 7.642 3.935 1.00 65.31 97 GLY A CA 1
ATOM 763 C C . GLY A 1 97 ? -8.698 6.216 3.616 1.00 65.31 97 GLY A C 1
ATOM 764 O O . GLY A 1 97 ? -9.260 5.535 4.483 1.00 65.31 97 GLY A O 1
ATOM 765 N N . PRO A 1 98 ? -8.427 5.734 2.398 1.00 71.56 98 PRO A N 1
ATOM 766 C CA . PRO A 1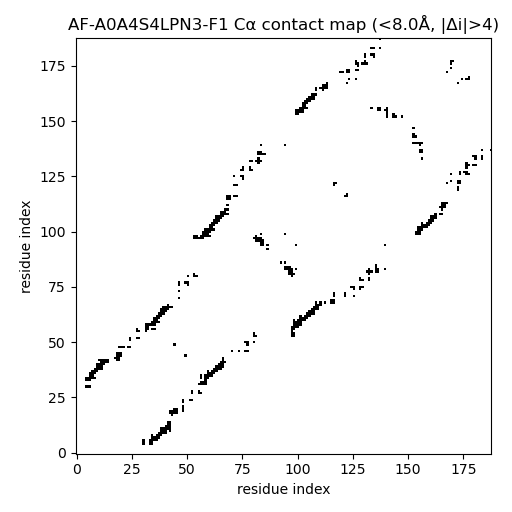 98 ? -8.491 4.310 2.097 1.00 71.56 98 PRO A CA 1
ATOM 767 C C . PRO A 1 98 ? -7.622 3.513 3.087 1.00 71.56 98 PRO A C 1
ATOM 769 O O . PRO A 1 98 ? -6.504 3.895 3.442 1.00 71.56 98 PRO A O 1
ATOM 772 N N . ASN A 1 99 ? -8.163 2.399 3.587 1.00 84.50 99 ASN A N 1
ATOM 773 C CA . ASN A 1 99 ? -7.470 1.491 4.515 1.00 84.50 99 ASN A CA 1
ATOM 774 C C . ASN A 1 99 ? -6.929 2.193 5.783 1.00 84.50 99 ASN A C 1
ATOM 776 O O . ASN A 1 99 ? -5.726 2.121 6.072 1.00 84.50 99 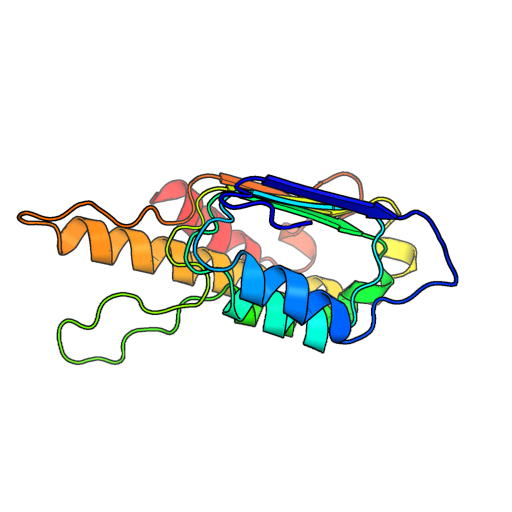ASN A O 1
ATOM 780 N N . PRO A 1 100 ? -7.783 2.852 6.588 1.00 83.56 100 PRO A N 1
ATOM 781 C CA . PRO A 1 100 ? -7.318 3.599 7.755 1.00 83.56 100 PRO A CA 1
ATOM 782 C C . PRO A 1 100 ? -6.652 2.694 8.801 1.00 83.56 100 PRO A C 1
ATOM 784 O O . PRO A 1 100 ? -5.861 3.168 9.601 1.00 83.56 100 PRO A O 1
ATOM 787 N N . LYS A 1 101 ? -6.940 1.385 8.789 1.00 86.81 101 LYS A N 1
ATOM 788 C CA . LYS A 1 101 ? -6.423 0.402 9.753 1.00 86.81 101 LYS A CA 1
ATOM 789 C C . LYS A 1 101 ? -5.159 -0.333 9.289 1.00 86.81 101 LYS A C 1
ATOM 791 O O . LYS A 1 101 ? -4.753 -1.281 9.965 1.00 86.81 101 LYS A O 1
ATOM 796 N N . LEU A 1 102 ? -4.577 0.034 8.142 1.00 89.81 102 LEU A N 1
ATOM 797 C CA . LEU A 1 102 ? -3.413 -0.668 7.600 1.00 89.81 102 LEU A CA 1
ATOM 798 C C . LEU A 1 102 ? -2.199 -0.443 8.508 1.00 89.81 102 LEU A C 1
ATOM 800 O O . LEU A 1 102 ? -1.674 0.665 8.602 1.00 89.81 102 LEU A O 1
ATOM 804 N N . ALA A 1 103 ? -1.744 -1.527 9.131 1.00 89.69 103 ALA A N 1
ATOM 805 C CA . ALA A 1 103 ? -0.640 -1.537 10.081 1.00 89.69 103 ALA A CA 1
ATOM 806 C C . ALA A 1 103 ? 0.611 -2.212 9.506 1.00 89.69 103 ALA A C 1
ATOM 808 O O . ALA A 1 103 ? 1.730 -1.838 9.852 1.00 89.69 103 ALA A O 1
ATOM 809 N N . HIS A 1 104 ? 0.443 -3.191 8.617 1.00 92.00 104 HIS A N 1
ATOM 810 C CA . HIS A 1 104 ? 1.553 -3.963 8.073 1.00 92.00 104 HIS A CA 1
ATOM 811 C C . HIS A 1 104 ? 1.495 -3.992 6.552 1.00 92.00 104 HIS A C 1
ATOM 813 O O . HIS A 1 104 ? 0.482 -4.382 5.966 1.00 92.00 104 HIS A O 1
ATOM 819 N N . MET A 1 105 ? 2.604 -3.614 5.926 1.00 91.88 105 MET A N 1
ATOM 820 C CA . MET A 1 105 ? 2.761 -3.628 4.480 1.00 91.88 105 MET A CA 1
ATOM 821 C C . MET A 1 105 ? 4.046 -4.356 4.105 1.00 91.88 105 MET A C 1
ATOM 823 O O . MET A 1 105 ? 5.112 -4.086 4.655 1.00 91.88 105 MET A O 1
ATOM 827 N N . ARG A 1 106 ? 3.940 -5.285 3.160 1.00 90.81 106 ARG A N 1
ATOM 828 C CA . ARG A 1 106 ? 5.070 -5.990 2.565 1.00 90.81 106 ARG A CA 1
ATOM 829 C C . ARG A 1 106 ? 5.030 -5.813 1.056 1.00 90.81 106 ARG A C 1
ATOM 831 O O . ARG A 1 106 ? 4.045 -6.198 0.436 1.00 90.81 106 ARG A O 1
ATOM 838 N N . LEU A 1 107 ? 6.105 -5.279 0.494 1.00 86.62 107 LEU A N 1
ATOM 839 C CA . LEU A 1 107 ? 6.369 -5.234 -0.936 1.00 86.62 107 LEU A CA 1
ATOM 840 C C . LEU A 1 107 ? 7.559 -6.143 -1.234 1.00 86.62 107 LEU A C 1
ATOM 842 O O . LEU A 1 107 ? 8.656 -5.953 -0.699 1.00 86.62 107 LEU A O 1
ATOM 846 N N . ASP A 1 108 ? 7.313 -7.171 -2.034 1.00 81.94 108 ASP A N 1
ATOM 847 C CA . ASP A 1 108 ? 8.312 -8.131 -2.481 1.00 81.94 108 ASP A CA 1
ATOM 848 C C . ASP A 1 108 ? 8.377 -8.144 -4.004 1.00 81.94 108 ASP A C 1
ATOM 850 O O . ASP A 1 108 ? 7.363 -8.000 -4.685 1.00 81.94 108 ASP A O 1
ATOM 854 N N . TRP A 1 109 ? 9.572 -8.355 -4.528 1.00 75.88 109 TRP A N 1
ATOM 855 C CA . TRP A 1 109 ? 9.846 -8.320 -5.956 1.00 75.88 109 TRP A CA 1
ATOM 856 C C . TRP A 1 109 ? 10.472 -9.652 -6.326 1.00 75.88 109 TRP A C 1
ATOM 858 O O . TRP A 1 109 ? 11.364 -10.128 -5.623 1.00 75.88 109 TRP A O 1
ATOM 868 N N . SER A 1 110 ? 9.938 -10.309 -7.352 1.00 63.03 110 SER A N 1
ATOM 869 C CA . SER A 1 110 ? 10.382 -11.654 -7.731 1.00 63.03 110 SER A CA 1
ATOM 870 C C . SER A 1 110 ? 11.537 -11.667 -8.727 1.00 63.03 110 SER A C 1
ATOM 872 O O . SER A 1 110 ? 12.198 -12.694 -8.857 1.00 63.03 110 SER A O 1
ATOM 874 N N . GLU A 1 111 ? 11.765 -10.555 -9.421 1.00 62.25 111 GLU A N 1
ATOM 875 C CA . GLU A 1 111 ? 12.763 -10.404 -10.481 1.00 62.25 111 GLU A CA 1
ATOM 876 C C . GLU A 1 111 ? 13.625 -9.162 -10.203 1.00 62.25 111 GLU A C 1
ATOM 878 O O . GLU A 1 111 ? 13.231 -8.291 -9.417 1.00 62.25 111 GLU A O 1
ATOM 883 N N . ASP A 1 112 ? 14.820 -9.113 -10.803 1.00 54.88 112 ASP A N 1
ATOM 884 C CA . ASP A 1 112 ? 15.710 -7.952 -10.737 1.00 54.88 112 ASP A CA 1
ATOM 885 C C . ASP A 1 112 ? 14.979 -6.731 -11.305 1.00 54.88 112 ASP A C 1
ATOM 887 O O . ASP A 1 112 ? 14.844 -6.548 -12.511 1.00 54.88 112 ASP A O 1
ATOM 891 N N . ILE A 1 113 ? 14.525 -5.863 -10.401 1.00 52.31 113 ILE A N 1
ATOM 892 C CA . ILE A 1 113 ? 13.949 -4.544 -10.693 1.00 52.31 113 ILE A CA 1
ATOM 893 C C . ILE A 1 113 ? 14.842 -3.754 -11.649 1.00 52.31 113 ILE A C 1
ATOM 895 O O . ILE A 1 113 ? 14.343 -2.919 -12.385 1.00 52.31 113 ILE A O 1
ATOM 899 N N . THR A 1 114 ? 16.149 -4.016 -11.667 1.00 52.22 114 THR A N 1
ATOM 900 C CA . THR A 1 114 ? 17.097 -3.317 -12.534 1.00 52.22 114 THR A CA 1
ATOM 901 C C . THR A 1 114 ? 16.906 -3.582 -14.025 1.00 52.22 114 THR A C 1
ATOM 903 O O . THR A 1 114 ? 17.369 -2.760 -14.813 1.00 52.22 114 THR A O 1
ATOM 906 N N . ASP A 1 115 ? 16.248 -4.681 -14.413 1.00 51.69 115 ASP A N 1
ATOM 907 C CA . ASP A 1 115 ? 16.104 -5.058 -15.826 1.00 51.69 115 ASP A CA 1
ATOM 908 C C . ASP A 1 115 ? 14.765 -4.607 -16.435 1.00 51.69 115 ASP A C 1
ATOM 910 O O . ASP A 1 115 ? 14.690 -4.371 -17.640 1.00 51.69 115 ASP A O 1
ATOM 914 N N . GLU A 1 116 ? 13.722 -4.428 -15.618 1.00 52.12 116 GLU A N 1
ATOM 915 C CA . GLU A 1 116 ? 12.368 -4.081 -16.086 1.00 52.12 116 GLU A CA 1
ATOM 916 C C . GLU A 1 116 ? 11.817 -2.770 -15.495 1.00 52.12 116 GLU A C 1
ATOM 918 O O . GLU A 1 116 ? 10.981 -2.124 -16.127 1.00 52.12 116 GLU A O 1
ATOM 923 N N . ILE A 1 117 ? 12.300 -2.315 -14.331 1.00 56.22 117 ILE A N 1
ATOM 924 C CA . ILE A 1 117 ? 12.008 -0.969 -13.823 1.00 56.22 117 ILE A CA 1
ATOM 925 C C . ILE A 1 117 ? 13.078 -0.058 -14.404 1.00 56.22 117 ILE A C 1
ATOM 927 O O . ILE A 1 117 ? 14.234 -0.085 -13.986 1.00 56.22 117 ILE A O 1
ATOM 931 N N . GLY A 1 118 ? 12.678 0.702 -15.423 1.00 60.50 118 GLY A N 1
ATOM 932 C CA . GLY A 1 118 ? 13.509 1.671 -16.126 1.00 60.50 118 GLY A CA 1
ATOM 933 C C . GLY A 1 118 ? 14.322 2.578 -15.204 1.00 60.50 118 GLY A C 1
ATOM 934 O O . GLY A 1 118 ? 14.074 2.630 -14.012 1.00 60.50 118 GLY A O 1
ATOM 935 N N . THR A 1 119 ? 15.313 3.233 -15.809 1.00 73.00 119 THR A N 1
ATOM 936 C CA . THR A 1 119 ? 16.107 4.396 -15.363 1.00 73.00 119 THR A CA 1
ATOM 937 C C . THR A 1 119 ? 16.114 4.769 -13.866 1.00 73.00 119 THR A C 1
ATOM 939 O O . THR A 1 119 ? 15.113 4.761 -13.163 1.00 73.00 119 THR A O 1
ATOM 942 N N . ASP A 1 120 ? 17.248 5.268 -13.368 1.00 78.62 120 ASP A N 1
ATOM 943 C CA . ASP A 1 120 ? 17.349 5.775 -11.983 1.00 78.62 120 ASP A CA 1
ATOM 944 C C . ASP A 1 120 ? 16.221 6.753 -11.589 1.00 78.62 120 ASP A C 1
ATOM 946 O O . ASP A 1 120 ? 15.821 6.802 -10.430 1.00 78.62 120 ASP A O 1
ATOM 950 N N . GLU A 1 121 ? 15.652 7.457 -12.570 1.00 81.38 121 GLU A N 1
ATOM 951 C CA . GLU A 1 121 ? 14.469 8.306 -12.440 1.00 81.38 121 GLU A CA 1
ATOM 952 C C . GLU A 1 121 ? 13.199 7.557 -11.994 1.00 81.38 121 GLU A C 1
ATOM 954 O O . GLU A 1 121 ? 12.565 7.979 -11.030 1.00 81.38 121 GLU A O 1
ATOM 959 N N . ASN A 1 122 ? 12.835 6.429 -12.612 1.00 78.75 122 ASN A N 1
ATOM 960 C CA . ASN A 1 122 ? 11.629 5.682 -12.222 1.00 78.75 122 ASN A CA 1
ATOM 961 C C . ASN A 1 122 ? 11.774 5.076 -10.822 1.00 78.75 122 ASN A C 1
ATOM 963 O O . ASN A 1 122 ? 10.829 5.073 -10.030 1.00 78.75 122 ASN A O 1
ATOM 967 N N . ILE A 1 123 ? 12.978 4.601 -10.490 1.00 80.25 123 ILE A N 1
ATOM 968 C CA . ILE A 1 123 ? 13.287 4.106 -9.146 1.00 80.25 123 ILE A CA 1
ATOM 969 C C . ILE A 1 123 ? 13.173 5.251 -8.126 1.00 80.25 123 ILE A C 1
ATOM 971 O O . ILE A 1 123 ? 12.613 5.062 -7.043 1.00 80.25 123 ILE A O 1
ATOM 975 N N . ALA A 1 124 ? 13.660 6.447 -8.469 1.00 84.25 124 ALA A N 1
ATOM 976 C CA . ALA A 1 124 ? 13.537 7.621 -7.614 1.00 84.25 124 ALA A CA 1
ATOM 977 C C . ALA A 1 124 ? 12.072 8.036 -7.397 1.00 84.25 124 ALA A C 1
ATOM 979 O O . ALA A 1 124 ? 11.681 8.284 -6.254 1.00 84.25 124 ALA A O 1
ATOM 980 N N . LEU A 1 125 ? 11.249 8.033 -8.453 1.00 85.19 125 LEU A N 1
ATOM 981 C CA . LEU A 1 125 ? 9.811 8.322 -8.378 1.00 85.19 125 LEU A CA 1
ATOM 982 C C . LEU A 1 125 ? 9.075 7.332 -7.470 1.00 85.19 125 LEU A C 1
ATOM 984 O O . LEU A 1 125 ? 8.312 7.753 -6.598 1.00 85.19 125 LEU A O 1
ATOM 988 N N . PHE A 1 126 ? 9.357 6.030 -7.601 1.00 85.69 126 PHE A N 1
ATOM 989 C CA . PHE A 1 126 ? 8.817 5.017 -6.692 1.00 85.69 126 PHE A CA 1
ATOM 990 C C . PHE A 1 126 ? 9.150 5.351 -5.234 1.00 85.69 126 PHE A C 1
ATOM 992 O O . PHE A 1 126 ? 8.266 5.368 -4.375 1.00 85.69 126 PHE A O 1
ATOM 999 N N . TYR A 1 127 ? 10.423 5.630 -4.939 1.00 87.50 127 TYR A N 1
ATOM 1000 C CA . TYR A 1 127 ? 10.847 5.916 -3.572 1.00 87.50 127 TYR A CA 1
ATOM 1001 C C . TYR 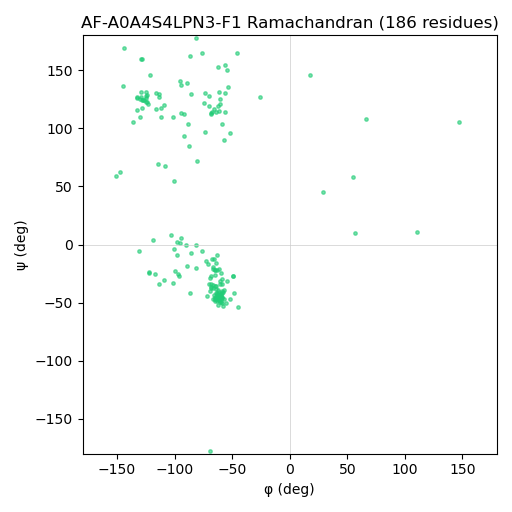A 1 127 ? 10.238 7.198 -3.023 1.00 87.50 127 TYR A C 1
ATOM 1003 O O . TYR A 1 127 ? 9.888 7.238 -1.843 1.00 87.50 127 TYR A O 1
ATOM 1011 N N . GLN A 1 128 ? 10.067 8.215 -3.862 1.00 90.00 128 GLN A N 1
ATOM 1012 C CA . GLN A 1 128 ? 9.400 9.450 -3.485 1.00 90.00 128 GLN A CA 1
ATOM 1013 C C . GLN A 1 128 ? 7.937 9.193 -3.100 1.00 90.00 128 GLN A C 1
ATOM 1015 O O . GLN A 1 128 ? 7.534 9.537 -1.987 1.00 90.00 128 GLN A O 1
ATOM 1020 N N . ALA A 1 129 ? 7.167 8.514 -3.956 1.00 89.38 129 ALA A N 1
ATOM 1021 C CA . ALA A 1 129 ? 5.779 8.148 -3.667 1.00 89.38 129 ALA A CA 1
ATOM 1022 C C . ALA A 1 129 ? 5.671 7.280 -2.399 1.00 89.38 129 ALA A C 1
ATOM 1024 O O . ALA A 1 129 ? 4.799 7.476 -1.546 1.00 89.38 129 ALA A O 1
ATOM 1025 N N . PHE A 1 130 ? 6.611 6.349 -2.226 1.00 89.44 130 PHE A N 1
ATOM 1026 C CA . PHE A 1 130 ? 6.675 5.466 -1.067 1.00 89.44 130 PHE A CA 1
ATOM 1027 C C . PHE A 1 130 ? 6.966 6.231 0.228 1.00 89.44 130 PHE A C 1
ATOM 1029 O O . PHE A 1 130 ? 6.298 6.006 1.241 1.00 89.44 130 PHE A O 1
ATOM 1036 N N . GLY A 1 131 ? 7.912 7.172 0.187 1.00 90.94 131 GLY A N 1
ATOM 1037 C CA . GLY A 1 131 ? 8.227 8.073 1.291 1.00 90.94 131 GLY A CA 1
ATOM 1038 C C . GLY A 1 131 ? 7.027 8.927 1.694 1.00 90.94 131 GLY A C 1
ATOM 1039 O O . GLY A 1 131 ? 6.679 8.969 2.876 1.00 90.94 131 GLY A O 1
ATOM 1040 N N . THR A 1 132 ? 6.329 9.523 0.722 1.00 91.75 132 THR A N 1
ATOM 1041 C CA . THR A 1 132 ? 5.103 10.306 0.952 1.00 91.75 132 THR A CA 1
ATOM 1042 C C . THR A 1 132 ? 4.000 9.480 1.612 1.00 91.75 132 THR A C 1
ATOM 1044 O O . THR A 1 132 ? 3.385 9.939 2.580 1.00 91.75 132 THR A O 1
ATOM 1047 N N . MET A 1 133 ? 3.770 8.251 1.146 1.00 91.81 133 MET A N 1
ATOM 1048 C CA . MET A 1 133 ? 2.782 7.347 1.736 1.00 91.81 133 MET A CA 1
ATOM 1049 C C . MET A 1 133 ? 3.134 6.994 3.190 1.00 91.81 133 MET A C 1
ATOM 1051 O O . MET A 1 133 ? 2.278 7.098 4.077 1.00 91.81 133 MET A O 1
ATOM 1055 N N . ILE A 1 134 ? 4.397 6.636 3.458 1.00 91.12 134 ILE A N 1
ATOM 1056 C CA . ILE A 1 134 ? 4.886 6.332 4.813 1.00 91.12 134 ILE A CA 1
ATOM 1057 C C . ILE A 1 134 ? 4.716 7.541 5.732 1.00 91.12 134 ILE A C 1
ATOM 1059 O O . ILE A 1 134 ? 4.156 7.403 6.821 1.00 91.12 134 ILE A O 1
ATOM 1063 N N . GLU A 1 135 ? 5.157 8.724 5.301 1.00 90.00 135 GLU A N 1
ATOM 1064 C CA . GLU A 1 135 ? 5.056 9.941 6.104 1.00 90.00 135 GLU A CA 1
ATOM 1065 C C . GLU A 1 135 ? 3.599 10.287 6.412 1.00 90.00 135 GLU A C 1
ATOM 1067 O O . GLU A 1 135 ? 3.268 10.601 7.556 1.00 90.00 135 GLU A O 1
ATOM 1072 N N . SER A 1 136 ? 2.710 10.188 5.422 1.00 87.88 136 SER A N 1
ATOM 1073 C CA . SER A 1 136 ? 1.278 10.416 5.611 1.00 87.88 136 SER A CA 1
ATOM 1074 C C . SER A 1 136 ? 0.693 9.489 6.685 1.00 87.88 136 SER A C 1
ATOM 1076 O O . SER A 1 136 ? 0.020 9.951 7.614 1.00 87.88 136 SER A O 1
ATOM 1078 N N . ARG A 1 137 ? 1.007 8.188 6.632 1.00 86.94 137 ARG A N 1
ATOM 1079 C CA . ARG A 1 137 ? 0.534 7.218 7.633 1.00 86.94 137 ARG A CA 1
ATOM 1080 C C . ARG A 1 137 ? 1.160 7.433 9.010 1.00 86.94 137 ARG A C 1
ATOM 1082 O O . ARG A 1 137 ? 0.468 7.273 10.018 1.00 86.94 137 ARG A O 1
ATOM 1089 N N . TRP A 1 138 ? 2.431 7.822 9.070 1.00 86.25 138 TRP A N 1
ATOM 1090 C CA . TRP A 1 138 ? 3.107 8.177 10.318 1.00 86.25 138 TRP A CA 1
ATOM 1091 C C . TRP A 1 138 ? 2.478 9.422 10.967 1.00 86.25 138 TRP A C 1
ATOM 1093 O O . TRP A 1 138 ? 2.125 9.384 12.149 1.00 86.25 138 TRP A O 1
ATOM 1103 N N . ARG A 1 139 ? 2.219 10.486 10.191 1.00 83.69 139 ARG A N 1
ATOM 1104 C CA . ARG A 1 139 ? 1.525 11.696 10.670 1.00 83.69 139 ARG A CA 1
ATOM 1105 C C . ARG A 1 139 ? 0.111 11.382 11.143 1.00 83.69 139 ARG A C 1
ATOM 1107 O O . ARG A 1 139 ? -0.277 11.828 12.221 1.00 83.69 139 ARG A O 1
ATOM 1114 N N . GLY A 1 140 ? -0.637 10.583 10.378 1.00 78.62 140 GLY A N 1
ATOM 1115 C CA . GLY A 1 140 ? -1.982 10.144 10.757 1.00 78.62 140 GLY A CA 1
ATOM 1116 C C . GLY A 1 140 ? -1.998 9.417 12.104 1.00 78.62 140 GLY A C 1
ATOM 1117 O O . GLY A 1 140 ? -2.875 9.661 12.931 1.00 78.62 140 GLY A O 1
ATOM 1118 N N . ARG A 1 141 ? -0.978 8.593 12.379 1.00 78.19 141 ARG A N 1
ATOM 1119 C CA . ARG A 1 141 ? -0.800 7.935 13.681 1.00 78.19 141 ARG A CA 1
ATOM 1120 C C . ARG A 1 141 ? -0.544 8.931 14.807 1.00 78.19 141 ARG A C 1
ATOM 1122 O O . ARG A 1 141 ? -1.196 8.837 15.842 1.00 78.19 141 ARG A O 1
ATOM 1129 N N . LEU A 1 142 ? 0.380 9.877 14.622 1.00 76.00 142 LEU A N 1
ATOM 1130 C CA . LEU A 1 142 ? 0.672 10.896 15.636 1.00 76.00 142 LEU A CA 1
ATOM 1131 C C . LEU A 1 142 ? -0.560 11.740 15.966 1.00 76.00 142 LEU A C 1
ATOM 1133 O O . LEU A 1 142 ? -0.847 11.994 17.134 1.00 76.00 142 LEU A O 1
ATOM 1137 N N . GLN A 1 143 ? -1.315 12.141 14.943 1.00 73.81 143 GLN A N 1
ATOM 1138 C CA . GLN A 1 143 ? -2.563 12.877 15.123 1.00 73.81 143 GLN A CA 1
ATOM 1139 C C . GLN A 1 143 ? -3.601 12.048 15.884 1.00 73.81 143 GLN A C 1
ATOM 1141 O O . GLN A 1 143 ? -4.226 12.569 16.804 1.00 73.81 143 GLN A O 1
ATOM 1146 N N . ALA A 1 144 ? -3.745 10.759 15.561 1.00 69.00 144 ALA A N 1
ATOM 1147 C CA . ALA A 1 144 ? -4.648 9.864 16.279 1.00 69.00 144 ALA A CA 1
ATOM 1148 C C . ALA A 1 144 ? -4.261 9.718 17.759 1.00 69.00 144 ALA A C 1
ATOM 1150 O O . ALA A 1 144 ? -5.132 9.835 18.615 1.00 69.00 144 ALA A O 1
ATOM 1151 N N . VAL A 1 145 ? -2.970 9.531 18.065 1.00 66.31 145 VAL A N 1
ATOM 1152 C CA . VAL A 1 145 ? -2.455 9.444 19.446 1.00 66.31 145 VAL A CA 1
ATOM 1153 C C . VAL A 1 145 ? -2.752 10.726 20.227 1.00 66.31 145 VAL A C 1
ATOM 1155 O O . VAL A 1 145 ? -3.253 10.656 21.349 1.00 66.31 145 VAL A O 1
ATOM 1158 N N . ASN A 1 146 ? -2.515 11.890 19.617 1.00 62.09 146 ASN A N 1
ATOM 1159 C CA . ASN A 1 146 ? -2.755 13.191 20.244 1.00 62.09 146 ASN A CA 1
ATOM 1160 C C . ASN A 1 146 ? -4.250 13.503 20.432 1.00 62.09 146 ASN A C 1
ATOM 1162 O O . ASN A 1 146 ? -4.611 14.211 21.369 1.00 62.09 146 ASN A O 1
ATOM 1166 N N . ALA A 1 147 ? -5.120 12.975 19.566 1.00 60.66 147 ALA A N 1
ATOM 1167 C CA . ALA A 1 147 ? -6.569 13.157 19.648 1.00 60.66 147 ALA A CA 1
ATOM 1168 C C . ALA A 1 147 ? -7.249 12.209 20.655 1.00 60.66 147 ALA A C 1
ATOM 1170 O O . ALA A 1 147 ? -8.361 12.480 21.108 1.00 60.66 147 ALA A O 1
ATOM 1171 N N . THR A 1 148 ? -6.611 11.097 21.036 1.00 53.94 148 THR A N 1
ATOM 1172 C CA . THR A 1 148 ? -7.201 10.106 21.950 1.00 53.94 148 THR A CA 1
ATOM 1173 C C . THR A 1 148 ? -7.098 10.488 23.429 1.00 53.94 148 THR A C 1
ATOM 1175 O O . THR A 1 148 ? -6.438 9.824 24.222 1.00 53.94 148 THR A O 1
ATOM 1178 N N . ILE A 1 149 ? -7.881 11.490 23.833 1.00 49.38 149 ILE A N 1
ATOM 1179 C CA . ILE A 1 149 ? -8.538 11.488 25.147 1.00 49.38 149 ILE A CA 1
ATOM 1180 C C . ILE A 1 149 ? -9.877 10.747 24.953 1.00 49.38 149 ILE A C 1
ATOM 1182 O O . ILE 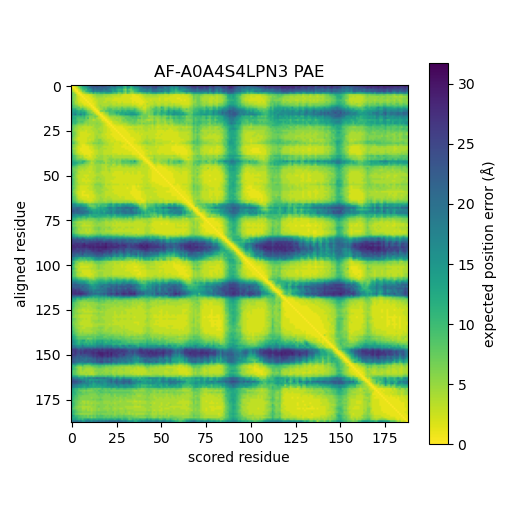A 1 149 ? -10.903 11.359 24.682 1.00 49.38 149 ILE A O 1
ATOM 1186 N N . GLY A 1 150 ? -9.866 9.406 25.029 1.00 44.75 150 GLY A N 1
ATOM 1187 C CA . GLY A 1 150 ? -11.094 8.597 25.183 1.00 44.75 150 GLY A CA 1
ATOM 1188 C C . GLY A 1 150 ? -11.573 7.709 24.017 1.00 44.75 150 GLY A C 1
ATOM 1189 O O . GLY A 1 150 ? -12.670 7.166 24.114 1.00 44.75 150 GLY A O 1
ATOM 1190 N N . GLY A 1 151 ? -10.793 7.497 22.949 1.00 44.66 151 GLY A N 1
ATOM 1191 C CA . GLY A 1 151 ? -11.161 6.610 21.826 1.00 44.66 151 GLY A CA 1
ATOM 1192 C C . GLY A 1 151 ? -10.084 5.577 21.470 1.00 44.66 151 GLY A C 1
ATOM 1193 O O . GLY A 1 151 ? -8.921 5.750 21.812 1.00 44.66 151 GLY A O 1
ATOM 1194 N N . LEU A 1 152 ? -10.458 4.486 20.788 1.00 47.56 152 LEU A N 1
ATOM 1195 C CA . LEU A 1 152 ? -9.513 3.493 20.251 1.00 47.56 152 LEU A CA 1
ATOM 1196 C C . LEU A 1 152 ? -8.653 4.133 19.149 1.00 47.56 152 LEU A C 1
ATOM 1198 O O . LEU A 1 152 ? -9.183 4.529 18.111 1.00 47.56 152 LEU A O 1
ATOM 1202 N N . ALA A 1 153 ? -7.339 4.209 19.371 1.00 54.50 153 ALA A N 1
ATOM 1203 C CA . ALA A 1 153 ? -6.379 4.706 18.391 1.00 54.50 153 ALA A CA 1
ATOM 1204 C C . ALA A 1 153 ? -6.486 3.917 17.076 1.00 54.50 153 ALA A C 1
ATOM 1206 O O . ALA A 1 153 ? -6.475 2.683 17.067 1.00 54.50 153 ALA A O 1
ATOM 1207 N N . VAL A 1 154 ? -6.585 4.631 15.955 1.00 56.53 154 VAL A N 1
ATOM 1208 C CA . VAL A 1 154 ? -6.455 4.026 14.629 1.00 56.53 154 VAL A CA 1
ATOM 1209 C C . VAL A 1 154 ? -4.984 3.628 14.463 1.00 56.53 154 VAL A C 1
ATOM 1211 O O . VAL A 1 154 ? -4.121 4.504 14.560 1.00 56.53 154 VAL A O 1
ATOM 1214 N N . PRO A 1 155 ? -4.655 2.337 14.268 1.00 61.03 155 PRO A N 1
ATOM 1215 C CA . PRO A 1 155 ? -3.270 1.934 14.097 1.00 61.03 155 PRO A CA 1
ATOM 1216 C C . PRO A 1 155 ? -2.768 2.479 12.760 1.00 61.03 155 PRO A C 1
ATOM 1218 O O . PRO A 1 155 ? -3.228 2.057 11.702 1.00 61.03 155 PRO A O 1
ATOM 1221 N N . GLY A 1 156 ? -1.840 3.435 12.816 1.00 69.25 156 GLY A N 1
ATOM 1222 C CA . GLY A 1 156 ? -1.030 3.783 11.654 1.00 69.25 156 GLY A CA 1
ATOM 1223 C C . GLY A 1 156 ? -0.050 2.664 11.304 1.00 69.25 156 GLY A C 1
ATOM 1224 O O . GLY A 1 156 ? -0.014 1.614 11.949 1.00 69.25 156 GLY A O 1
ATOM 1225 N N . LEU A 1 157 ? 0.773 2.905 10.288 1.00 83.19 157 LEU A N 1
ATOM 1226 C CA . LEU A 1 157 ? 1.726 1.920 9.786 1.00 83.19 157 LEU A CA 1
ATOM 1227 C C . LEU A 1 157 ? 2.742 1.550 10.885 1.00 83.19 157 LEU A C 1
ATOM 1229 O O . LEU A 1 157 ? 3.443 2.412 11.408 1.00 83.19 157 LEU A O 1
ATOM 1233 N N . MET A 1 158 ? 2.780 0.273 11.263 1.00 84.25 158 MET A N 1
ATOM 1234 C CA . MET A 1 158 ? 3.647 -0.283 12.310 1.00 84.25 158 MET A CA 1
ATOM 1235 C C . MET A 1 158 ? 4.862 -1.000 11.733 1.00 84.25 158 MET A C 1
ATOM 1237 O O . MET A 1 158 ? 5.921 -1.017 12.349 1.00 84.25 158 MET A O 1
ATOM 1241 N N . SER A 1 159 ? 4.715 -1.631 10.568 1.00 87.38 159 SER A N 1
ATOM 1242 C CA . SER A 1 159 ? 5.838 -2.278 9.897 1.00 87.38 159 SER A CA 1
ATOM 1243 C C . SER A 1 159 ? 5.721 -2.158 8.391 1.00 87.38 159 SER A C 1
ATOM 1245 O O . SER A 1 159 ? 4.667 -2.456 7.817 1.00 87.38 159 SER A O 1
ATOM 1247 N N . VAL A 1 160 ? 6.846 -1.848 7.762 1.00 88.25 160 VAL A N 1
ATOM 1248 C CA . VAL A 1 160 ? 6.993 -1.864 6.315 1.00 88.25 160 VAL A CA 1
ATOM 1249 C C . VAL A 1 160 ? 8.165 -2.753 5.966 1.00 88.25 160 VAL A C 1
ATOM 1251 O O . VAL A 1 160 ? 9.262 -2.582 6.492 1.00 88.25 160 VAL A O 1
ATOM 1254 N N . TYR A 1 161 ? 7.922 -3.719 5.093 1.00 87.62 161 TYR A N 1
ATOM 1255 C CA . TYR A 1 161 ? 8.968 -4.537 4.511 1.00 87.62 161 TYR A CA 1
ATOM 1256 C C . TYR A 1 161 ? 9.059 -4.239 3.025 1.00 87.62 161 TYR A C 1
ATOM 1258 O O . TYR A 1 161 ? 8.064 -4.348 2.309 1.00 87.62 161 TYR A O 1
ATOM 1266 N N . LEU A 1 162 ? 10.265 -3.919 2.580 1.00 83.12 162 LEU A N 1
ATOM 1267 C CA . LEU A 1 162 ? 10.609 -3.763 1.180 1.00 83.12 162 LEU A CA 1
ATOM 1268 C C . LEU A 1 162 ? 11.755 -4.726 0.884 1.00 83.12 162 LEU A C 1
ATOM 1270 O O . LEU A 1 162 ? 12.791 -4.690 1.553 1.00 83.12 162 LEU A O 1
ATOM 1274 N N . SER A 1 163 ? 11.546 -5.639 -0.061 1.00 75.44 163 SER A N 1
ATOM 1275 C CA . SER A 1 163 ? 12.552 -6.642 -0.406 1.00 75.44 163 SER A CA 1
ATOM 1276 C C . SER A 1 163 ? 13.799 -5.974 -0.982 1.00 75.44 163 SER A C 1
ATOM 1278 O O . SER A 1 163 ? 13.773 -5.383 -2.058 1.00 75.44 163 SER A O 1
ATOM 1280 N N . ARG A 1 164 ? 14.913 -6.079 -0.247 1.00 63.47 164 ARG A N 1
ATOM 1281 C CA . ARG A 1 164 ? 16.216 -5.490 -0.605 1.00 63.47 164 ARG A CA 1
ATOM 1282 C C . ARG A 1 164 ? 16.907 -6.224 -1.756 1.00 63.47 164 ARG A C 1
ATOM 1284 O O . ARG A 1 164 ? 17.890 -5.726 -2.283 1.00 63.47 164 ARG A O 1
ATOM 1291 N N . ARG A 1 165 ? 16.439 -7.428 -2.104 1.00 57.03 165 ARG A N 1
ATOM 1292 C CA . ARG A 1 165 ? 17.163 -8.350 -2.992 1.00 57.03 165 ARG A CA 1
ATOM 1293 C C . ARG A 1 165 ? 17.327 -7.812 -4.415 1.00 57.03 165 ARG A C 1
ATOM 1295 O O . ARG A 1 165 ? 18.259 -8.238 -5.078 1.00 57.03 165 ARG A O 1
ATOM 1302 N N . TYR A 1 166 ? 16.470 -6.875 -4.818 1.00 53.53 166 TYR A N 1
ATOM 1303 C CA . TYR A 1 166 ? 16.387 -6.393 -6.194 1.00 53.53 166 TYR A CA 1
ATOM 1304 C C . TYR A 1 166 ? 16.384 -4.863 -6.318 1.00 53.53 166 TYR A C 1
ATOM 1306 O O . TYR A 1 166 ? 16.448 -4.344 -7.420 1.00 53.53 166 TYR A O 1
ATOM 1314 N N . MET A 1 167 ? 16.346 -4.104 -5.218 1.00 61.06 167 MET A N 1
ATOM 1315 C CA . MET A 1 167 ? 16.321 -2.639 -5.294 1.00 61.06 167 MET A CA 1
ATOM 1316 C C . MET A 1 167 ? 17.716 -2.021 -5.189 1.00 61.06 167 MET A C 1
ATOM 1318 O O . MET A 1 167 ? 18.499 -2.402 -4.315 1.00 61.06 167 MET A O 1
ATOM 1322 N N . LYS A 1 168 ? 17.991 -1.012 -6.031 1.00 67.88 168 LYS A N 1
ATOM 1323 C CA . LYS A 1 168 ? 19.160 -0.131 -5.875 1.00 67.88 168 LYS A CA 1
ATOM 1324 C C . LYS A 1 168 ? 19.158 0.521 -4.494 1.00 67.88 168 LYS A C 1
ATOM 1326 O O . LYS A 1 168 ? 18.111 0.675 -3.865 1.00 67.88 168 LYS A O 1
ATOM 1331 N N . ASN A 1 169 ? 20.339 0.900 -4.011 1.00 74.69 169 ASN A N 1
ATOM 1332 C CA . ASN A 1 169 ? 20.448 1.557 -2.719 1.00 74.69 169 ASN A CA 1
ATOM 1333 C C . ASN A 1 169 ? 19.666 2.881 -2.750 1.00 74.69 169 ASN A C 1
ATOM 1335 O O . ASN A 1 169 ? 20.024 3.793 -3.490 1.00 74.69 169 ASN A O 1
ATOM 1339 N N . ILE A 1 170 ? 18.601 2.983 -1.949 1.00 82.62 170 ILE A N 1
ATOM 1340 C CA . ILE A 1 170 ? 17.756 4.183 -1.854 1.00 82.62 170 ILE A CA 1
ATOM 1341 C C . ILE A 1 170 ? 18.578 5.441 -1.532 1.00 82.62 170 ILE A C 1
ATOM 1343 O O . ILE A 1 170 ? 18.252 6.520 -2.010 1.00 82.62 170 ILE A O 1
ATOM 1347 N N . GLU A 1 171 ? 19.676 5.303 -0.782 1.00 84.81 171 GLU A N 1
ATOM 1348 C CA . GLU A 1 171 ? 20.606 6.398 -0.477 1.00 84.81 171 GLU A CA 1
ATOM 1349 C C . GLU A 1 171 ? 21.242 7.007 -1.732 1.00 84.81 171 GLU A C 1
ATOM 1351 O O . GLU A 1 171 ? 21.544 8.197 -1.749 1.00 84.81 171 GLU A O 1
ATOM 1356 N N . GLU A 1 172 ? 21.443 6.198 -2.773 1.00 85.19 172 GLU A N 1
ATOM 1357 C CA . GLU A 1 172 ? 22.094 6.608 -4.017 1.00 85.19 172 GLU A CA 1
ATOM 1358 C C . GLU A 1 172 ? 21.094 7.226 -4.997 1.00 85.19 172 GLU A C 1
ATOM 1360 O O . GLU A 1 172 ? 21.395 8.238 -5.623 1.00 85.19 172 GLU A O 1
ATOM 1365 N N . VAL A 1 173 ? 19.902 6.634 -5.120 1.00 86.06 173 VAL A N 1
ATOM 1366 C CA . VAL A 1 173 ? 18.910 7.014 -6.146 1.00 86.06 173 VAL A CA 1
ATOM 1367 C C . VAL A 1 173 ? 17.846 7.992 -5.646 1.00 86.06 173 VAL A C 1
ATOM 1369 O O . VAL A 1 173 ? 17.297 8.754 -6.433 1.00 86.06 173 VAL A O 1
ATOM 1372 N N . ALA A 1 174 ? 17.543 7.991 -4.347 1.00 87.94 174 ALA A N 1
ATOM 1373 C CA . ALA A 1 174 ? 16.498 8.819 -3.746 1.00 87.94 174 ALA A CA 1
ATOM 1374 C C . ALA A 1 174 ? 16.858 9.229 -2.302 1.00 87.94 174 ALA A C 1
ATOM 1376 O O . ALA A 1 174 ? 16.147 8.875 -1.352 1.00 87.94 174 ALA A O 1
ATOM 1377 N N . PRO A 1 175 ? 17.953 9.991 -2.101 1.00 90.19 175 PRO A N 1
ATOM 1378 C CA . PRO A 1 175 ? 18.454 10.341 -0.769 1.00 90.19 175 PRO A CA 1
ATOM 1379 C C . PRO A 1 175 ? 17.432 11.106 0.083 1.00 90.19 175 PRO A C 1
ATOM 1381 O O . PRO A 1 175 ? 17.371 10.915 1.298 1.00 90.19 175 PRO A O 1
ATOM 1384 N N . GLU A 1 176 ? 16.595 11.940 -0.538 1.00 92.38 176 GLU A N 1
ATOM 1385 C CA . GLU A 1 176 ? 15.538 12.683 0.158 1.00 92.38 176 GLU A CA 1
ATOM 1386 C C . GLU A 1 176 ? 14.450 11.750 0.701 1.00 92.38 176 GLU A C 1
ATOM 1388 O O . GLU A 1 176 ? 14.101 11.829 1.882 1.00 92.38 176 GLU A O 1
ATOM 1393 N N . ALA A 1 177 ? 13.969 10.816 -0.126 1.00 90.25 177 ALA A N 1
ATOM 1394 C CA . ALA A 1 177 ? 13.005 9.804 0.292 1.00 90.25 177 ALA A CA 1
ATOM 1395 C C . ALA A 1 177 ? 13.589 8.902 1.388 1.00 90.25 177 ALA A C 1
ATOM 1397 O O . ALA A 1 177 ? 12.909 8.588 2.366 1.00 90.25 177 ALA A O 1
ATOM 1398 N N . HIS A 1 178 ? 14.873 8.538 1.278 1.00 90.56 178 HIS A N 1
ATOM 1399 C CA . HIS A 1 178 ? 15.566 7.798 2.328 1.00 90.56 178 HIS A CA 1
ATOM 1400 C C . HIS A 1 178 ? 15.566 8.556 3.659 1.00 90.56 178 HIS A C 1
ATOM 1402 O O . HIS A 1 178 ? 15.158 8.001 4.679 1.00 90.56 178 HIS A O 1
ATOM 1408 N N . ALA A 1 179 ? 15.967 9.831 3.654 1.00 91.12 179 ALA A N 1
ATOM 1409 C CA . ALA A 1 179 ? 15.988 10.661 4.854 1.00 91.12 179 ALA A CA 1
ATOM 1410 C C . ALA A 1 179 ? 14.585 10.826 5.466 1.00 91.12 179 ALA A C 1
ATOM 1412 O O . ALA A 1 179 ? 14.420 10.732 6.685 1.00 91.12 179 ALA A O 1
ATOM 1413 N N . GLN A 1 180 ? 13.564 11.018 4.629 1.00 92.25 180 GLN A N 1
ATOM 1414 C CA . GLN A 1 180 ? 12.164 11.121 5.044 1.00 92.25 180 GLN A CA 1
ATOM 1415 C C . GLN A 1 180 ? 11.674 9.835 5.727 1.00 92.25 180 GLN A C 1
ATOM 1417 O O . GLN A 1 180 ? 11.088 9.902 6.812 1.00 92.25 180 GLN A O 1
ATOM 1422 N N . ILE A 1 181 ? 11.938 8.668 5.131 1.00 89.62 181 ILE A N 1
ATOM 1423 C CA . ILE A 1 181 ? 11.564 7.361 5.690 1.00 89.62 181 ILE A CA 1
ATOM 1424 C C . ILE A 1 181 ? 12.326 7.102 6.993 1.00 89.62 181 ILE A C 1
ATOM 1426 O O . ILE A 1 181 ? 11.712 6.735 7.996 1.00 89.62 181 ILE A O 1
ATOM 1430 N N . ALA A 1 182 ? 13.640 7.344 7.009 1.00 89.25 182 ALA A N 1
ATOM 1431 C CA . ALA A 1 182 ? 14.477 7.175 8.193 1.00 89.25 182 ALA A CA 1
ATOM 1432 C C . ALA A 1 182 ? 13.982 8.032 9.368 1.00 89.25 182 ALA A C 1
ATOM 1434 O O . ALA A 1 182 ? 13.899 7.542 10.494 1.00 89.25 182 ALA A O 1
ATOM 1435 N N . ARG A 1 183 ? 13.571 9.279 9.103 1.00 90.31 183 ARG A N 1
ATOM 1436 C CA . ARG A 1 183 ? 12.955 10.154 10.107 1.00 90.31 183 ARG A CA 1
ATOM 1437 C C . ARG A 1 183 ? 11.653 9.565 10.656 1.00 90.31 183 ARG A C 1
ATOM 1439 O O . ARG A 1 183 ? 11.490 9.498 11.869 1.00 90.31 183 ARG A O 1
ATOM 1446 N N . CYS A 1 184 ? 10.754 9.092 9.789 1.00 86.88 184 CYS A N 1
ATOM 1447 C CA . CYS A 1 184 ? 9.488 8.483 10.224 1.00 86.88 184 CYS A CA 1
ATOM 1448 C C . CYS A 1 184 ? 9.707 7.238 11.103 1.00 86.88 184 CYS A C 1
ATOM 1450 O O . CYS A 1 184 ? 8.924 6.995 12.018 1.00 86.88 184 CYS A O 1
ATOM 1452 N N . ILE A 1 185 ? 10.766 6.463 10.837 1.00 84.25 185 ILE A N 1
ATOM 1453 C CA . ILE A 1 185 ? 11.160 5.303 11.652 1.00 84.25 185 ILE A CA 1
ATOM 1454 C C . ILE A 1 185 ? 11.742 5.747 12.999 1.00 84.25 185 ILE A C 1
ATOM 1456 O O . ILE A 1 185 ? 11.415 5.161 14.022 1.00 84.25 185 ILE A O 1
ATOM 1460 N N . ALA A 1 186 ? 12.610 6.761 13.012 1.00 83.62 186 ALA A N 1
ATOM 1461 C CA . ALA A 1 186 ? 13.267 7.226 14.233 1.00 83.62 186 ALA A CA 1
ATOM 1462 C C . ALA A 1 186 ? 12.299 7.902 15.219 1.00 83.62 186 ALA A C 1
ATOM 1464 O O . ALA A 1 186 ? 12.474 7.796 16.431 1.00 83.62 186 ALA A O 1
ATOM 1465 N N . GLU A 1 187 ? 11.293 8.607 14.703 1.00 79.44 187 GLU A N 1
ATOM 1466 C CA . GLU A 1 187 ? 10.308 9.343 15.502 1.00 79.44 187 GLU A CA 1
ATOM 1467 C C . GLU A 1 187 ? 9.077 8.500 15.872 1.00 79.44 187 GLU A C 1
ATOM 1469 O O . GLU A 1 187 ? 8.136 9.017 16.482 1.00 79.44 187 GLU A O 1
ATOM 1474 N N . GLY A 1 188 ? 9.025 7.234 15.445 1.00 64.31 188 GLY A N 1
ATOM 1475 C CA . GLY A 1 188 ? 7.814 6.425 15.470 1.00 64.31 188 GLY A CA 1
ATOM 1476 C C . GLY A 1 188 ? 7.882 5.110 16.222 1.00 64.31 188 GLY A C 1
ATOM 1477 O O . GLY A 1 188 ? 6.761 4.637 16.533 1.00 64.31 188 GLY A O 1
#

pLDDT: mean 77.02, std 14.63, range [41.19, 94.81]

Sequence (188 aa):
MVLPRLRMLKLTIQVESYSWDDSINQVFTHFSNTLEHLTFAYSPLSRQAAVDMLNRLPNLRNMSFSGRSDLAEDWDEILGALTLPSAGNGNEQSVSGPNPKLAHMRLDWSEDITDEIGTDENIALFYQAFGTMIESRWRGRLQAVNATIGGLAVPGLMSVYLSRRYMKNIEEVAPEAHAQIARCIAEG

Mean predicted aligned error: 8.61 Å

Secondary structure (DSSP, 8-state):
---TT--EEEEE---TT--B-TTHHHHHHHHTTT--EEEEES--B-HHHHHHHHHT-TT--EEEEEE-GGGGGGHHHHHHTTSPPP--SSS------SSTT--EEEEEESS-HHHHS-SHHHHHHHHHHHHHHHHHHHHHHHHHHHH-SSSPPP----EEEE-TTS---HHHH-HHHHHHHHHHHHT-

Nearest PDB structures (foldseek):
  7z8v-assembly1_F  TM=5.975E-01  e=7.950E-02  Homo sapiens
  6wcq-assembly1_B  TM=4.527E-01  e=1.141E-01  Homo sapiens
  8bya-assembly1_E  TM=4.863E-01  e=2.495E-01  Homo sapiens
  1fs2-assembly1_C  TM=3.991E-01  e=3.581E-01  Homo sapiens
  7zmg-assembly1_B  TM=2.509E-01  e=5.062E+00  Thermochaetoides thermophila DSM 1495

Foldseek 3Di:
DQPPADQEDADADQDPPDADDLVVLVVLQSNQPHHAYYEYAQHHYPLVSLLSSQQSRQNHAEYEYEYELPCLQSLLSNLVLLAFPPPPPDDDDQSPGRNLQHAYYEYHYDDQNPPRQDDLVSLQSNLVSNLNSLLRLLVSQVVQVVPPPPDDRRRGHNDYHYDPPRHDDCCVSHVPSVVSNVVSVVVD

Radius of gyration: 16.92 Å; Cα contacts (8 Å, |Δi|>4): 310; chains: 1; bounding box: 44×43×45 Å